Protein AF-0000000084943682 (afdb_homodimer)

Solvent-accessible surface area (backbone atoms only — not comparable to full-atom values): 12061 Å² total; per-residue (Å²): 129,84,49,77,66,52,50,50,30,34,49,52,25,51,52,51,42,54,39,48,72,62,66,28,38,54,30,37,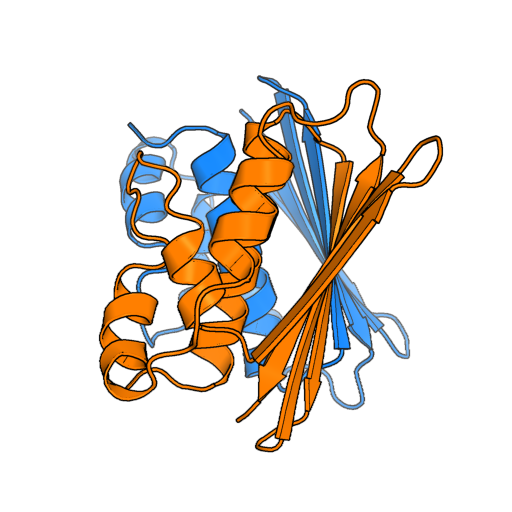39,36,38,42,51,42,90,83,45,34,36,39,41,38,38,36,26,57,48,94,64,79,62,87,53,50,65,58,44,51,56,17,47,64,42,73,56,46,73,90,44,37,66,61,39,51,66,48,45,78,47,82,58,80,65,83,56,43,43,51,57,8,30,64,31,74,47,72,49,79,46,75,59,96,47,35,44,36,41,35,40,28,28,72,94,129,84,49,76,66,52,50,49,29,36,50,51,24,50,51,49,43,53,38,49,73,61,67,27,37,55,30,37,40,35,38,42,52,43,89,83,45,35,35,39,41,37,39,35,27,56,49,95,63,78,63,87,54,52,67,57,45,50,56,18,46,64,42,74,57,45,72,89,44,37,66,59,39,51,66,48,47,77,47,83,57,81,66,84,55,42,45,50,57,8,31,64,32,76,46,71,48,79,48,76,58,96,47,35,44,35,42,35,40,29,29,74,91

Radius of gyration: 16.58 Å; Cα contacts (8 Å, |Δi|>4): 411; chains: 2; bounding box: 42×42×41 Å

Sequence (226 aa):
MATEKDFVKRIVKEMVDYFLYHELYDVTAHVSYVPHEKATITCTAPYTKLPKDLDLLEAGLSVEKHLELDSMYSSLMGTHNRDKNYCMLGQCIDDYDVEVSDTTLKIIVERLFMATEKDFVKRIVKEMVDYFLYHELYDVTAHVSYVPHEKATITCTAPYTKLPKDLDLLEAGLSVEKHLELDSMYSSLMGTHNRDKNYCMLGQCIDDYDVEVSDTTLKIIVERLF

Organism: NCBI:txid638301

Foldseek 3Di:
DQDPVLQVVLLVVLVVVVCVVQPQDAKDWDWDDDPQWKIKIKIKGWDPDDDPCVVVLVVLLQDEADPVCQVVLSVCRVPPPVPSRSVSVNNQFDDKDWDDDPTMTMIMTMHTD/DQDPVLQVVLLVVLVVVVCVVQPQDAKDWDWDDDPQFKIKIKMKGWDPDDDPCVVVLVVLLQDEADPVCQVVLSVCRPPPPVPSRSVSVNNQFDDKDWDDDPTMTMIMTMHTD

Structure (mmCIF, N/CA/C/O backbone):
data_AF-0000000084943682-model_v1
#
loop_
_entity.id
_entity.type
_entity.pdbx_description
1 polymer 'Phage protein'
#
loop_
_atom_site.group_PDB
_atom_site.id
_atom_site.type_symbol
_atom_site.label_atom_id
_atom_site.label_alt_id
_atom_site.label_comp_id
_atom_site.label_asym_id
_atom_site.label_entity_id
_atom_site.label_seq_id
_atom_site.pdbx_PDB_ins_code
_atom_site.Cartn_x
_atom_site.Cartn_y
_atom_site.Cartn_z
_atom_site.occupancy
_atom_site.B_iso_or_equiv
_atom_site.auth_seq_id
_atom_site.auth_comp_id
_atom_site.auth_asym_id
_atom_site.auth_atom_id
_atom_site.pdbx_PDB_model_num
ATOM 1 N N . MET A 1 1 ? 7.363 15.953 -11.953 1 53.78 1 MET A N 1
ATOM 2 C CA . MET A 1 1 ? 8.195 14.758 -11.82 1 53.78 1 MET A CA 1
ATOM 3 C C . MET A 1 1 ? 7.793 13.953 -10.586 1 53.78 1 MET A C 1
ATOM 5 O O . MET A 1 1 ? 7.332 14.523 -9.594 1 53.78 1 MET A O 1
ATOM 9 N N . ALA A 1 2 ? 7.754 12.594 -10.719 1 65.88 2 ALA A N 1
ATOM 10 C CA . ALA A 1 2 ? 7.359 11.781 -9.57 1 65.88 2 ALA A CA 1
ATOM 11 C C . ALA A 1 2 ? 8.352 11.938 -8.422 1 65.88 2 ALA A C 1
ATOM 13 O O . ALA A 1 2 ? 9.562 11.969 -8.641 1 65.88 2 ALA A O 1
ATOM 14 N N . THR A 1 3 ? 7.84 12.219 -7.262 1 83 3 THR A N 1
ATOM 15 C CA . THR A 1 3 ? 8.664 12.344 -6.07 1 83 3 THR A CA 1
ATOM 16 C C . THR A 1 3 ? 9.078 10.969 -5.543 1 83 3 THR A C 1
ATOM 18 O O . THR A 1 3 ? 8.57 9.945 -6.012 1 83 3 THR A O 1
ATOM 21 N N . GLU A 1 4 ? 10.125 10.93 -4.633 1 88.25 4 GLU A N 1
ATOM 22 C CA . GLU A 1 4 ? 10.555 9.703 -3.963 1 88.25 4 GLU A CA 1
ATOM 23 C C . GLU A 1 4 ? 9.375 9.008 -3.289 1 88.25 4 GLU A C 1
ATOM 25 O O . GLU A 1 4 ? 9.25 7.781 -3.365 1 88.25 4 GLU A O 1
ATOM 30 N N . LYS A 1 5 ? 8.484 9.773 -2.701 1 90.19 5 LYS A N 1
ATOM 31 C CA . LYS A 1 5 ? 7.32 9.219 -2.018 1 90.19 5 LYS A CA 1
ATOM 32 C C . LYS A 1 5 ? 6.352 8.578 -3.008 1 90.19 5 LYS A C 1
ATOM 34 O O . LYS A 1 5 ? 5.699 7.578 -2.693 1 90.19 5 LYS A O 1
ATOM 39 N N . ASP A 1 6 ? 6.293 9.117 -4.195 1 87.25 6 ASP A N 1
ATOM 40 C CA . ASP A 1 6 ? 5.438 8.555 -5.234 1 87.25 6 ASP A CA 1
ATOM 41 C C . ASP A 1 6 ? 5.891 7.152 -5.625 1 87.25 6 ASP A C 1
ATOM 43 O O . ASP A 1 6 ? 5.062 6.258 -5.805 1 87.25 6 ASP A O 1
ATOM 47 N N . PHE A 1 7 ? 7.152 7 -5.676 1 87.06 7 PHE A N 1
ATOM 48 C CA . PHE A 1 7 ? 7.676 5.676 -5.996 1 87.06 7 PHE A CA 1
ATOM 49 C C . PHE A 1 7 ? 7.34 4.68 -4.895 1 87.06 7 PHE A C 1
ATOM 51 O O . PHE A 1 7 ? 6.91 3.557 -5.176 1 87.06 7 PHE A O 1
ATOM 58 N N . VAL A 1 8 ? 7.516 5.121 -3.777 1 92.94 8 VAL A N 1
ATOM 59 C CA . VAL A 1 8 ? 7.328 4.246 -2.625 1 92.94 8 VAL A CA 1
ATOM 60 C C . VAL A 1 8 ? 5.879 3.756 -2.576 1 92.94 8 VAL A C 1
ATOM 62 O O . VAL A 1 8 ? 5.629 2.555 -2.455 1 92.94 8 VAL A O 1
ATOM 65 N N . LYS A 1 9 ? 4.93 4.641 -2.676 1 91.19 9 LYS A N 1
ATOM 66 C CA . LYS A 1 9 ? 3.529 4.234 -2.57 1 91.19 9 LYS A CA 1
ATOM 67 C C . LYS A 1 9 ? 3.133 3.324 -3.729 1 91.19 9 LYS A C 1
ATOM 69 O O . LYS A 1 9 ? 2.305 2.426 -3.562 1 91.19 9 LYS A O 1
ATOM 74 N N . ARG A 1 10 ? 3.691 3.523 -4.879 1 88.88 10 ARG A N 1
ATOM 75 C CA . ARG A 1 10 ? 3.414 2.658 -6.023 1 88.88 10 ARG A CA 1
ATOM 76 C C . ARG A 1 10 ? 4.012 1.27 -5.816 1 88.88 10 ARG A C 1
ATOM 78 O O . ARG A 1 10 ? 3.402 0.265 -6.191 1 88.88 10 ARG A O 1
ATOM 85 N N . ILE A 1 11 ? 5.207 1.236 -5.297 1 92.5 11 ILE A N 1
ATOM 86 C CA . ILE A 1 11 ? 5.848 -0.045 -5.016 1 92.5 11 ILE A CA 1
ATOM 87 C C . ILE A 1 11 ? 5.012 -0.83 -4.008 1 92.5 11 ILE A C 1
ATOM 89 O O . ILE A 1 11 ? 4.754 -2.021 -4.199 1 92.5 11 ILE A O 1
ATOM 93 N N . VAL A 1 12 ? 4.551 -0.158 -2.992 1 95.19 12 VAL A N 1
ATOM 94 C CA . VAL A 1 12 ? 3.713 -0.81 -1.99 1 95.19 12 VAL A CA 1
ATOM 95 C C . VAL A 1 12 ? 2.479 -1.41 -2.66 1 95.19 12 VAL A C 1
ATOM 97 O O . VAL A 1 12 ? 2.125 -2.564 -2.406 1 95.19 12 VAL A O 1
ATOM 100 N N . LYS A 1 13 ? 1.84 -0.584 -3.461 1 92.69 13 LYS A N 1
ATOM 101 C CA . LYS A 1 13 ? 0.646 -1.021 -4.18 1 92.69 13 LYS A CA 1
ATOM 102 C C . LYS A 1 13 ? 0.924 -2.281 -4.992 1 92.69 13 LYS A C 1
ATOM 104 O O . LYS A 1 13 ? 0.147 -3.238 -4.953 1 92.69 13 LYS A O 1
ATOM 109 N N . GLU A 1 14 ? 2.006 -2.336 -5.738 1 91.19 14 GLU A N 1
ATOM 110 C CA . GLU A 1 14 ? 2.363 -3.467 -6.59 1 91.19 14 GLU A CA 1
ATOM 111 C C . GLU A 1 14 ? 2.686 -4.703 -5.754 1 91.19 14 GLU A C 1
ATOM 113 O O . GLU A 1 14 ? 2.336 -5.824 -6.137 1 91.19 14 GLU A O 1
ATOM 118 N N . MET A 1 15 ? 3.352 -4.465 -4.676 1 94.88 15 MET A N 1
ATOM 119 C CA . MET A 1 15 ? 3.701 -5.586 -3.809 1 94.88 15 MET A CA 1
ATOM 120 C C . MET A 1 15 ? 2.451 -6.211 -3.199 1 94.88 15 MET A C 1
ATOM 122 O O . MET A 1 15 ? 2.268 -7.43 -3.262 1 94.88 15 MET A O 1
ATOM 126 N N . VAL A 1 16 ? 1.608 -5.391 -2.695 1 95.88 16 VAL A N 1
ATOM 127 C CA . VAL A 1 16 ? 0.359 -5.887 -2.127 1 95.88 16 VAL A CA 1
ATOM 128 C C . VAL A 1 16 ? -0.449 -6.605 -3.207 1 95.88 16 VAL A C 1
ATOM 130 O O . VAL A 1 16 ? -1.033 -7.66 -2.953 1 95.88 16 VAL A O 1
ATOM 133 N N . ASP A 1 17 ? -0.458 -6.051 -4.379 1 93.25 17 ASP A N 1
ATOM 134 C CA . ASP A 1 17 ? -1.138 -6.672 -5.512 1 93.25 17 ASP A CA 1
ATOM 135 C C . ASP A 1 17 ? -0.634 -8.094 -5.738 1 93.25 17 ASP A C 1
ATOM 137 O O . ASP A 1 17 ? -1.43 -9.016 -5.93 1 93.25 17 ASP A O 1
ATOM 141 N N . TYR A 1 18 ? 0.661 -8.273 -5.715 1 94.25 18 TYR A N 1
ATOM 142 C CA . TYR A 1 18 ? 1.246 -9.586 -5.938 1 94.25 18 TYR A CA 1
ATOM 143 C C . TYR A 1 18 ? 0.717 -10.594 -4.922 1 94.25 18 TYR A C 1
ATOM 145 O O . TYR A 1 18 ? 0.31 -11.703 -5.289 1 94.25 18 TYR A O 1
ATOM 153 N N . PHE A 1 19 ? 0.745 -10.242 -3.672 1 96.81 19 PHE A N 1
ATOM 154 C CA . PHE A 1 19 ? 0.328 -11.156 -2.613 1 96.81 19 PHE A CA 1
ATOM 155 C C . PHE A 1 19 ? -1.15 -11.5 -2.748 1 96.81 19 PHE A C 1
ATOM 157 O O . PHE A 1 19 ? -1.523 -12.672 -2.717 1 96.81 19 PHE A O 1
ATOM 164 N N . LEU A 1 20 ? -1.936 -10.5 -2.936 1 95.81 20 LEU A N 1
ATOM 165 C CA . LEU A 1 20 ? -3.369 -10.742 -3.047 1 95.81 20 LEU A CA 1
ATOM 166 C C . LEU A 1 20 ? -3.689 -11.562 -4.293 1 95.81 20 LEU A C 1
ATOM 168 O O . LEU A 1 20 ? -4.602 -12.391 -4.281 1 95.81 20 LEU A O 1
ATOM 172 N N . TYR A 1 21 ? -2.971 -11.266 -5.344 1 92.88 21 TYR A N 1
ATOM 173 C CA . TYR A 1 21 ? -3.143 -12.016 -6.582 1 92.88 21 TYR A CA 1
ATOM 174 C C . TYR A 1 21 ? -2.926 -13.508 -6.355 1 92.88 21 TYR A C 1
ATOM 176 O O . TYR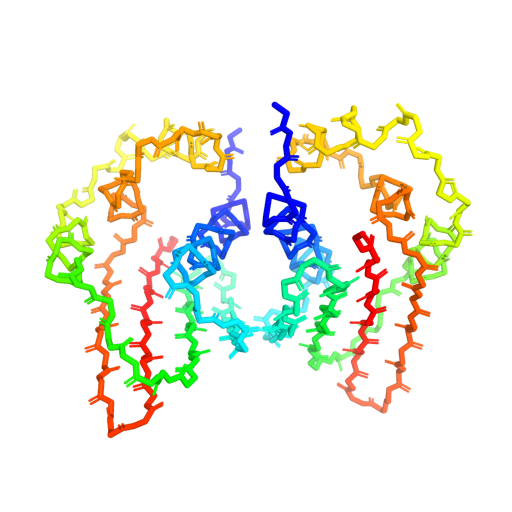 A 1 21 ? -3.617 -14.344 -6.945 1 92.88 21 TYR A O 1
ATOM 184 N N . HIS A 1 22 ? -2.047 -13.875 -5.531 1 95.56 22 HIS A N 1
ATOM 185 C CA . HIS A 1 22 ? -1.721 -15.273 -5.27 1 95.56 22 HIS A CA 1
ATOM 186 C C . HIS A 1 22 ? -2.473 -15.797 -4.051 1 95.56 22 HIS A C 1
ATOM 188 O O . HIS A 1 22 ? -2.068 -16.797 -3.447 1 95.56 22 HIS A O 1
ATOM 194 N N . GLU A 1 23 ? -3.412 -15.031 -3.615 1 96.62 23 GLU A N 1
ATOM 195 C CA . GLU A 1 23 ? -4.387 -15.43 -2.605 1 96.62 23 GLU A CA 1
ATOM 196 C C . GLU A 1 23 ? -3.75 -15.5 -1.221 1 96.62 23 GLU A C 1
ATOM 198 O O . GLU A 1 23 ? -4.102 -16.359 -0.409 1 96.62 23 GLU A O 1
ATOM 203 N N . LEU A 1 24 ? -2.752 -14.766 -1.024 1 97.88 24 LEU A N 1
ATOM 204 C CA . LEU A 1 24 ? -2.205 -14.508 0.303 1 97.88 24 LEU A CA 1
ATOM 205 C C . LEU A 1 24 ? -2.893 -13.312 0.954 1 97.88 24 LEU A C 1
ATOM 207 O O . LEU A 1 24 ? -2.43 -12.18 0.825 1 97.88 24 LEU A O 1
ATOM 211 N N . TYR A 1 25 ? -3.854 -13.57 1.754 1 98.12 25 TYR A N 1
ATOM 212 C CA . TYR A 1 25 ? -4.895 -12.586 2.037 1 98.12 25 TYR A CA 1
ATOM 213 C C . TYR A 1 25 ? -4.648 -11.898 3.373 1 98.12 25 TYR A C 1
ATOM 215 O O . TYR A 1 25 ? -5.43 -11.039 3.789 1 98.12 25 TYR A O 1
ATOM 223 N N . ASP A 1 26 ? -3.682 -12.312 4.098 1 98.75 26 ASP A N 1
ATOM 224 C CA . ASP A 1 26 ? -3.252 -11.664 5.336 1 98.75 26 ASP A CA 1
ATOM 225 C C . ASP A 1 26 ? -1.854 -11.07 5.191 1 98.75 26 ASP A C 1
ATOM 227 O O . ASP A 1 26 ? -0.875 -11.648 5.672 1 98.75 26 ASP A O 1
ATOM 231 N N . VAL A 1 27 ? -1.753 -9.906 4.566 1 98.56 27 VAL A N 1
ATOM 232 C CA . VAL A 1 27 ? -0.483 -9.344 4.117 1 98.56 27 VAL A CA 1
ATOM 233 C C . VAL A 1 27 ? -0.111 -8.148 4.984 1 98.56 27 VAL A C 1
ATOM 235 O O . VAL A 1 27 ? -0.97 -7.332 5.332 1 98.56 27 VAL A O 1
ATOM 238 N N . THR A 1 28 ? 1.103 -8.055 5.398 1 98.88 28 THR A N 1
ATOM 239 C CA . THR A 1 28 ? 1.641 -6.895 6.098 1 98.88 28 THR A CA 1
ATOM 240 C C . THR A 1 28 ? 2.764 -6.25 5.289 1 98.88 28 THR A C 1
ATOM 242 O O . THR A 1 28 ? 3.734 -6.918 4.922 1 98.88 28 THR A O 1
ATOM 245 N N . ALA A 1 29 ? 2.631 -4.988 4.934 1 98.81 29 ALA A N 1
ATOM 246 C CA . ALA A 1 29 ? 3.66 -4.191 4.27 1 98.81 29 ALA A CA 1
ATOM 247 C C . ALA A 1 29 ? 4.27 -3.174 5.23 1 98.81 29 ALA A C 1
ATOM 249 O O . ALA A 1 29 ? 3.553 -2.393 5.855 1 98.81 29 ALA A O 1
ATOM 250 N N . HIS A 1 30 ? 5.504 -3.221 5.402 1 98.88 30 HIS A N 1
ATOM 251 C CA . HIS A 1 30 ? 6.234 -2.25 6.211 1 98.88 30 HIS A CA 1
ATOM 252 C C . HIS A 1 30 ? 7.109 -1.355 5.34 1 98.88 30 HIS A C 1
ATOM 254 O O . HIS A 1 30 ? 7.867 -1.849 4.5 1 98.88 30 HIS A O 1
ATOM 260 N N . VAL A 1 31 ? 6.984 -0.083 5.5 1 98.75 31 VAL A N 1
ATOM 261 C CA . VAL A 1 31 ? 7.77 0.904 4.766 1 98.75 31 VAL A CA 1
ATOM 262 C C . VAL A 1 31 ? 8.68 1.657 5.73 1 98.75 31 VAL A C 1
ATOM 264 O O . VAL A 1 31 ? 8.211 2.279 6.688 1 98.75 31 VAL A O 1
ATOM 267 N N . SER A 1 32 ? 9.914 1.536 5.531 1 98.81 32 SER A N 1
ATOM 268 C CA . SER A 1 32 ? 10.922 2.395 6.156 1 98.81 32 SER A CA 1
ATOM 269 C C . SER A 1 32 ? 11.461 3.422 5.168 1 98.81 32 SER A C 1
ATOM 271 O O . SER A 1 32 ? 12.141 3.064 4.203 1 98.81 32 SER A O 1
ATOM 273 N N . TYR A 1 33 ? 11.141 4.648 5.379 1 98.44 33 TYR A N 1
ATOM 274 C CA . TYR A 1 33 ? 11.5 5.734 4.477 1 98.44 33 TYR A CA 1
ATOM 275 C C . TYR A 1 33 ? 12.5 6.68 5.125 1 98.44 33 TYR A C 1
ATOM 277 O O . TYR A 1 33 ? 12.234 7.242 6.188 1 98.44 33 TYR A O 1
ATOM 285 N N . VAL A 1 34 ? 13.625 6.773 4.57 1 97.81 34 VAL A N 1
ATOM 286 C CA . VAL A 1 34 ? 14.633 7.73 5.004 1 97.81 34 VAL A CA 1
ATOM 287 C C . VAL A 1 34 ? 14.789 8.828 3.951 1 97.81 34 VAL A C 1
ATOM 289 O O . VAL A 1 34 ? 15.328 8.586 2.871 1 97.81 34 VAL A O 1
ATOM 292 N N . PRO A 1 35 ? 14.344 10.062 4.242 1 96.06 35 PRO A N 1
ATOM 293 C CA . PRO A 1 35 ? 14.367 11.148 3.26 1 96.06 35 PRO A CA 1
ATOM 294 C C . PRO A 1 35 ? 15.734 11.328 2.609 1 96.06 35 PRO A C 1
ATOM 296 O O . PRO A 1 35 ? 16.75 11.344 3.303 1 96.06 35 PRO A O 1
ATOM 299 N N . HIS A 1 36 ? 15.703 11.383 1.26 1 94.94 36 HIS A N 1
ATOM 300 C CA . HIS A 1 36 ? 16.859 11.672 0.413 1 94.94 36 HIS A CA 1
ATOM 301 C C . HIS A 1 36 ? 17.891 10.555 0.489 1 94.94 36 HIS A C 1
ATOM 303 O O . HIS A 1 36 ? 19.031 10.734 0.062 1 94.94 36 HIS A O 1
ATOM 309 N N . GLU A 1 37 ? 17.625 9.461 1.062 1 97.19 37 GLU A N 1
ATOM 310 C CA . GLU A 1 37 ? 18.594 8.375 1.169 1 97.19 37 GLU A CA 1
ATOM 311 C C . GLU A 1 37 ? 18.047 7.086 0.565 1 97.19 37 GLU A C 1
ATOM 313 O O . GLU A 1 37 ? 18.531 6.625 -0.467 1 97.19 37 GLU A O 1
ATOM 318 N N . LYS A 1 38 ? 17.016 6.52 1.158 1 97.94 38 LYS A N 1
ATOM 319 C CA . LYS A 1 38 ? 16.516 5.25 0.656 1 97.94 38 LYS A CA 1
ATOM 320 C C . LYS A 1 38 ? 15.125 4.949 1.226 1 97.94 38 LYS A C 1
ATOM 322 O O . LYS A 1 38 ? 14.695 5.594 2.182 1 97.94 38 LYS A O 1
ATOM 327 N N . ALA A 1 39 ? 14.492 4.023 0.658 1 98.06 39 ALA A N 1
ATOM 328 C CA . ALA A 1 39 ? 13.312 3.357 1.21 1 98.06 39 ALA A CA 1
ATOM 329 C C . ALA A 1 39 ? 13.477 1.841 1.184 1 98.06 39 ALA A C 1
ATOM 331 O O . ALA A 1 39 ? 14.047 1.289 0.239 1 98.06 39 ALA A O 1
ATOM 332 N N . THR A 1 40 ? 13.07 1.232 2.242 1 98.75 40 THR A N 1
ATOM 333 C CA . THR A 1 40 ? 12.953 -0.219 2.307 1 98.75 40 THR A CA 1
ATOM 334 C C . THR A 1 40 ? 11.5 -0.634 2.516 1 98.75 40 THR A C 1
ATOM 336 O O . THR A 1 40 ? 10.844 -0.16 3.443 1 98.75 40 THR A O 1
ATOM 339 N N . ILE A 1 41 ? 10.953 -1.457 1.664 1 98.56 41 ILE A N 1
ATOM 340 C CA . ILE A 1 41 ? 9.594 -1.962 1.752 1 98.56 41 ILE A CA 1
ATOM 341 C C . ILE A 1 41 ? 9.609 -3.477 1.945 1 98.56 41 ILE A C 1
ATOM 343 O O . ILE A 1 41 ? 10.234 -4.199 1.166 1 98.56 41 ILE A O 1
ATOM 347 N N . THR A 1 42 ? 9.031 -3.955 2.992 1 98.88 42 THR A N 1
ATOM 348 C CA . THR A 1 42 ? 8.938 -5.375 3.309 1 98.88 42 THR A CA 1
ATOM 349 C C . THR A 1 42 ? 7.477 -5.832 3.324 1 98.88 42 THR A C 1
ATOM 351 O O . THR A 1 42 ? 6.656 -5.27 4.047 1 98.88 42 THR A O 1
ATOM 354 N N . CYS A 1 43 ? 7.141 -6.773 2.539 1 98.75 43 CYS A N 1
ATOM 355 C CA . CYS A 1 43 ? 5.816 -7.379 2.561 1 98.75 43 CYS A CA 1
ATOM 356 C C . CYS A 1 43 ? 5.887 -8.836 3.016 1 98.75 43 CYS A C 1
ATOM 358 O O . CYS A 1 43 ? 6.727 -9.594 2.537 1 98.75 43 CYS A O 1
ATOM 360 N N . THR A 1 44 ? 5.031 -9.172 3.93 1 98.81 44 THR A N 1
ATOM 361 C CA . THR A 1 44 ? 5.02 -10.516 4.496 1 98.81 44 THR A CA 1
ATOM 362 C C . THR A 1 44 ? 3.596 -11.062 4.566 1 98.81 44 THR A C 1
ATOM 364 O O . THR A 1 44 ? 2.65 -10.32 4.824 1 98.81 44 THR A O 1
ATOM 367 N N . ALA A 1 45 ? 3.438 -12.336 4.398 1 98.69 45 ALA A N 1
ATOM 368 C CA . ALA A 1 45 ? 2.156 -13.023 4.566 1 98.69 45 ALA A CA 1
ATOM 369 C C . ALA A 1 45 ? 2.359 -14.508 4.859 1 98.69 45 ALA A C 1
ATOM 371 O O . ALA A 1 45 ? 3.301 -15.117 4.352 1 98.69 45 ALA A O 1
ATOM 372 N N . PRO A 1 46 ? 1.528 -15.023 5.691 1 98.56 46 PRO A N 1
ATOM 373 C CA . PRO A 1 46 ? 1.501 -16.484 5.77 1 98.56 46 PRO A CA 1
ATOM 374 C C . PRO A 1 46 ? 1.036 -17.141 4.465 1 98.56 46 PRO A C 1
ATOM 376 O O . PRO A 1 46 ? 0.271 -16.531 3.709 1 98.56 46 PRO A O 1
ATOM 379 N N . TYR A 1 47 ? 1.53 -18.328 4.223 1 97.56 47 TYR A N 1
ATOM 380 C CA . TYR A 1 47 ? 1.087 -19.047 3.033 1 97.56 47 TYR A CA 1
ATOM 381 C C . TYR A 1 47 ? 0.82 -20.516 3.352 1 97.56 47 TYR A C 1
ATOM 383 O O . TYR A 1 47 ? 1.443 -21.078 4.25 1 97.56 47 TYR A O 1
ATOM 391 N N . THR A 1 48 ? -0.169 -21.062 2.705 1 96.25 48 THR A N 1
ATOM 392 C CA . THR A 1 48 ? -0.388 -22.5 2.703 1 96.25 48 THR A CA 1
ATOM 393 C C . THR A 1 48 ? 0.242 -23.141 1.47 1 96.25 48 THR A C 1
ATOM 395 O O . THR A 1 48 ? 0.779 -24.25 1.545 1 96.25 48 THR A O 1
ATOM 398 N N . LYS A 1 49 ? 0.231 -22.438 0.395 1 95.5 49 LYS A N 1
ATOM 399 C CA . LYS A 1 49 ? 0.875 -22.812 -0.858 1 95.5 49 LYS A CA 1
ATOM 400 C C . LYS A 1 49 ? 1.69 -21.656 -1.432 1 95.5 49 LYS A C 1
ATOM 402 O O . LYS A 1 49 ? 1.178 -20.547 -1.587 1 95.5 49 LYS A O 1
ATOM 407 N N . LEU A 1 50 ? 2.842 -21.938 -1.724 1 95.88 50 LEU A N 1
ATOM 408 C CA . LEU A 1 50 ? 3.705 -20.891 -2.277 1 95.88 50 LEU A CA 1
ATOM 409 C C . LEU A 1 50 ? 3.273 -20.531 -3.691 1 95.88 50 LEU A C 1
ATOM 411 O O . LEU A 1 50 ? 2.893 -21.391 -4.477 1 95.88 50 LEU A O 1
ATOM 415 N N . PRO A 1 51 ? 3.385 -19.266 -4.039 1 95.19 51 PRO A N 1
ATOM 416 C CA . PRO A 1 51 ? 3.092 -18.891 -5.422 1 95.19 51 PRO A CA 1
ATOM 417 C C . PRO A 1 51 ? 3.936 -19.656 -6.438 1 95.19 51 PRO A C 1
ATOM 419 O O . PRO A 1 51 ? 5.145 -19.812 -6.25 1 95.19 51 PRO A O 1
ATOM 422 N N . LYS A 1 52 ? 3.359 -20.031 -7.484 1 93.75 52 LYS A N 1
ATOM 423 C CA . LYS A 1 52 ? 4.035 -20.859 -8.477 1 93.75 52 LYS A CA 1
ATOM 424 C C . LYS A 1 52 ? 5.012 -20.031 -9.305 1 93.75 52 LYS A C 1
ATOM 426 O O . LYS A 1 52 ? 5.93 -20.578 -9.93 1 93.75 52 LYS A O 1
ATOM 431 N N . ASP A 1 53 ? 4.754 -18.766 -9.32 1 93.31 53 ASP A N 1
ATOM 432 C CA . ASP A 1 53 ? 5.555 -17.938 -10.203 1 93.31 53 ASP A CA 1
ATOM 433 C C . ASP A 1 53 ? 6.586 -17.125 -9.414 1 93.31 53 ASP A C 1
ATOM 435 O O . ASP A 1 53 ? 6.984 -16.031 -9.836 1 93.31 53 ASP A O 1
ATOM 439 N N . LEU A 1 54 ? 6.984 -17.594 -8.227 1 94.5 54 LEU A N 1
ATOM 440 C CA . LEU A 1 54 ? 7.969 -16.891 -7.41 1 94.5 54 LEU A CA 1
ATOM 441 C C . LEU A 1 54 ? 9.266 -16.672 -8.18 1 94.5 54 LEU A C 1
ATOM 443 O O . LEU A 1 54 ? 9.922 -15.641 -8.031 1 94.5 54 LEU A O 1
ATOM 447 N N . ASP A 1 55 ? 9.625 -17.703 -8.922 1 93.62 55 ASP A N 1
ATOM 448 C CA . ASP A 1 55 ? 10.836 -17.609 -9.742 1 93.62 55 ASP A CA 1
ATOM 449 C C . ASP A 1 55 ? 10.711 -16.469 -10.766 1 93.62 55 ASP A C 1
ATOM 451 O O . ASP A 1 55 ? 11.672 -15.758 -11.031 1 93.62 55 ASP A O 1
ATOM 455 N N . LEU A 1 56 ? 9.586 -16.344 -11.359 1 93.12 56 LEU A N 1
ATOM 456 C CA . LEU A 1 56 ? 9.336 -15.266 -12.312 1 93.12 56 LEU A CA 1
ATOM 457 C C . LEU A 1 56 ? 9.398 -13.906 -11.625 1 93.12 56 LEU A C 1
ATOM 459 O O . LEU A 1 56 ? 9.898 -12.938 -12.195 1 93.12 56 LEU A O 1
ATOM 463 N N . LEU A 1 57 ? 8.812 -13.805 -10.422 1 94.31 57 LEU A N 1
ATOM 464 C CA . LEU A 1 57 ? 8.914 -12.57 -9.648 1 94.31 57 LEU A CA 1
ATOM 465 C C . LEU A 1 57 ? 10.375 -12.195 -9.43 1 94.31 57 LEU A C 1
ATOM 467 O O . LEU A 1 57 ? 10.773 -11.055 -9.68 1 94.31 57 LEU A O 1
ATOM 471 N N . GLU A 1 58 ? 11.148 -13.156 -8.984 1 94.88 58 GLU A N 1
ATOM 472 C CA . GLU A 1 58 ? 12.555 -12.898 -8.695 1 94.88 58 GLU A CA 1
ATOM 473 C C . GLU A 1 58 ? 13.305 -12.461 -9.953 1 94.88 58 GLU A C 1
ATOM 475 O O . GLU A 1 58 ? 14.141 -11.555 -9.898 1 94.88 58 GLU A O 1
ATOM 480 N N . ALA A 1 59 ? 13.016 -13.141 -11.016 1 93.88 59 ALA A N 1
ATOM 481 C CA . ALA A 1 59 ? 13.625 -12.758 -12.289 1 93.88 59 ALA A CA 1
ATOM 482 C C . ALA A 1 59 ? 13.266 -11.328 -12.656 1 93.88 59 ALA A C 1
ATOM 484 O O . ALA A 1 59 ? 14.117 -10.57 -13.141 1 93.88 59 ALA A O 1
ATOM 485 N N . GLY A 1 60 ? 12.062 -10.953 -12.438 1 91.44 60 GLY A N 1
ATOM 486 C CA . GLY A 1 60 ? 11.625 -9.594 -12.711 1 91.44 60 GLY A CA 1
ATOM 487 C C . GLY A 1 60 ? 12.273 -8.562 -11.812 1 91.44 60 GLY A C 1
ATOM 488 O O . GLY A 1 60 ? 12.562 -7.441 -12.242 1 91.44 60 GLY A O 1
ATOM 489 N N . LEU A 1 61 ? 12.453 -8.922 -10.586 1 93.56 61 LEU A N 1
ATOM 490 C CA . LEU A 1 61 ? 13.047 -8.008 -9.617 1 93.56 61 LEU A CA 1
ATOM 491 C C . LEU A 1 61 ? 14.547 -7.867 -9.859 1 93.56 61 LEU A C 1
ATOM 493 O O . LEU A 1 61 ? 15.172 -6.898 -9.414 1 93.56 61 LEU A O 1
ATOM 497 N N . SER A 1 62 ? 15.117 -8.773 -10.57 1 92.81 62 SER A N 1
ATOM 498 C CA . SER A 1 62 ? 16.562 -8.852 -10.711 1 92.81 62 SER A CA 1
ATOM 499 C C . SER A 1 62 ? 17.047 -8.023 -11.898 1 92.81 62 SER A C 1
ATOM 501 O O . SER A 1 62 ? 18.25 -7.887 -12.125 1 92.81 62 SER A O 1
ATOM 503 N N . VAL A 1 63 ? 16.156 -7.5 -12.594 1 86.75 63 VAL A N 1
ATOM 504 C CA . VAL A 1 63 ? 16.547 -6.727 -13.766 1 86.75 63 VAL A CA 1
ATOM 505 C C . VAL A 1 63 ? 17.312 -5.48 -13.328 1 86.75 63 VAL A C 1
ATOM 507 O O . VAL A 1 63 ? 17.125 -4.992 -12.211 1 86.75 63 VAL A O 1
ATOM 510 N N . GLU A 1 64 ? 18.156 -5.055 -14.227 1 80.44 64 GLU A N 1
ATOM 511 C CA . GLU A 1 64 ? 18.938 -3.859 -13.922 1 80.44 64 GLU A CA 1
ATOM 512 C C . GLU A 1 64 ? 18.078 -2.604 -14.008 1 80.44 64 GLU A C 1
ATOM 514 O O . GLU A 1 64 ? 17.25 -2.469 -14.914 1 80.44 64 GLU A O 1
ATOM 519 N N . LYS A 1 65 ? 18.297 -1.787 -13.016 1 76.81 65 LYS A N 1
ATOM 520 C CA . LYS A 1 65 ? 17.609 -0.502 -12.977 1 76.81 65 LYS A CA 1
ATOM 521 C C . LYS A 1 65 ? 18.109 0.436 -14.062 1 76.81 65 LYS A C 1
ATOM 523 O O . LYS A 1 65 ? 19.328 0.575 -14.258 1 76.81 65 LYS A O 1
ATOM 528 N N . HIS A 1 66 ? 17.031 0.809 -14.898 1 73.38 66 HIS A N 1
ATOM 529 C CA . HIS A 1 66 ? 17.375 1.85 -15.859 1 73.38 66 HIS A CA 1
ATOM 530 C C . HIS A 1 66 ? 16.828 3.205 -15.422 1 73.38 66 HIS A C 1
ATOM 532 O O . HIS A 1 66 ? 15.672 3.523 -15.68 1 73.38 66 HIS A O 1
ATOM 538 N N . LEU A 1 67 ? 17.625 3.996 -14.852 1 66.38 67 LEU A N 1
ATOM 539 C CA . LEU A 1 67 ? 17.281 5.266 -14.219 1 66.38 67 LEU A CA 1
ATOM 540 C C . LEU A 1 67 ? 16.547 6.176 -15.203 1 66.38 67 LEU A C 1
ATOM 542 O O . LEU A 1 67 ? 15.633 6.902 -14.812 1 66.38 67 LEU A O 1
ATOM 546 N N . GLU A 1 68 ? 16.984 6.027 -16.438 1 65.12 68 GLU A N 1
ATOM 547 C CA . GLU A 1 68 ? 16.406 6.926 -17.438 1 65.12 68 GLU A CA 1
ATOM 548 C C . GLU A 1 68 ? 14.93 6.629 -17.656 1 65.12 68 GLU A C 1
ATOM 550 O O . GLU A 1 68 ? 14.18 7.492 -18.109 1 65.12 68 GLU A O 1
ATOM 555 N N . LEU A 1 69 ? 14.508 5.461 -17.25 1 62.41 69 LEU A N 1
ATOM 556 C CA . LEU A 1 69 ? 13.133 5.043 -17.516 1 62.41 69 LEU A CA 1
ATOM 557 C C . LEU A 1 69 ? 12.297 5.082 -16.25 1 62.41 69 LEU A C 1
ATOM 559 O O . LEU A 1 69 ? 11.109 4.73 -16.266 1 62.41 69 LEU A O 1
ATOM 563 N N . ASP A 1 70 ? 12.922 5.578 -15.234 1 65.56 70 ASP A N 1
ATOM 564 C CA . ASP A 1 70 ? 12.312 5.566 -13.906 1 65.56 70 ASP A CA 1
ATOM 565 C C . ASP A 1 70 ? 10.945 6.238 -13.922 1 65.56 70 ASP A C 1
ATOM 567 O O . ASP A 1 70 ? 9.977 5.691 -13.383 1 65.56 70 ASP A O 1
ATOM 571 N N . SER A 1 71 ? 10.961 7.355 -14.602 1 64 71 SER A N 1
ATOM 572 C CA . SER A 1 71 ? 9.727 8.133 -14.625 1 64 71 SER A CA 1
ATOM 573 C C . SER A 1 71 ? 8.625 7.402 -15.383 1 64 71 SER A C 1
ATOM 575 O O . SER A 1 71 ? 7.461 7.441 -14.984 1 64 71 SER A O 1
ATOM 577 N N . MET A 1 72 ? 9.117 6.812 -16.422 1 63.53 72 MET A N 1
ATOM 578 C CA . MET A 1 72 ? 8.156 6.082 -17.25 1 63.53 72 MET A CA 1
ATOM 579 C C . MET A 1 72 ? 7.59 4.883 -16.484 1 63.53 72 MET A C 1
ATOM 581 O O . MET A 1 72 ? 6.371 4.691 -16.438 1 63.53 72 MET A O 1
ATOM 585 N N . TYR A 1 73 ? 8.406 4.258 -15.859 1 63.62 73 TYR A N 1
ATOM 586 C CA . TYR A 1 73 ? 7.98 3.057 -15.156 1 63.62 73 TYR A CA 1
ATOM 587 C C . TYR A 1 73 ? 7.129 3.41 -13.938 1 63.62 73 TYR A C 1
ATOM 589 O O . TYR A 1 73 ? 6.133 2.74 -13.656 1 63.62 73 TYR A O 1
ATOM 597 N N . SER A 1 74 ? 7.449 4.445 -13.383 1 62.91 74 SER A N 1
ATOM 598 C CA . SER A 1 74 ? 6.68 4.926 -12.242 1 62.91 74 SER A CA 1
ATOM 599 C C . SER A 1 74 ? 5.234 5.219 -12.625 1 62.91 74 SER A C 1
ATOM 601 O O . SER A 1 74 ? 4.305 4.879 -11.891 1 62.91 74 SER A O 1
ATOM 603 N N . SER A 1 75 ? 5.152 5.801 -13.773 1 64.12 75 SER A N 1
ATOM 604 C CA . SER A 1 75 ? 3.814 6.172 -14.227 1 64.12 75 SER A CA 1
ATOM 605 C C . SER A 1 75 ? 2.99 4.938 -14.578 1 64.12 75 SER A C 1
ATOM 607 O O . SER A 1 75 ? 1.765 4.945 -14.453 1 64.12 75 SER A O 1
ATOM 609 N N . LEU A 1 76 ? 3.723 3.947 -14.891 1 61.62 76 LEU A N 1
ATOM 610 C CA . LEU A 1 76 ? 3.051 2.729 -15.328 1 61.62 76 LEU A CA 1
ATOM 611 C C . LEU A 1 76 ? 2.703 1.844 -14.133 1 61.62 76 LEU A C 1
ATOM 613 O O . LEU A 1 76 ? 1.799 1.01 -14.219 1 61.62 76 LEU A O 1
ATOM 617 N N . MET A 1 77 ? 3.596 2.047 -13.148 1 62 77 MET A N 1
ATOM 618 C CA . MET A 1 77 ? 3.299 1.293 -11.938 1 62 77 MET A CA 1
ATOM 619 C C . MET A 1 77 ? 1.931 1.673 -11.383 1 62 77 MET A C 1
ATOM 621 O O . MET A 1 77 ? 1.612 2.857 -11.258 1 62 77 MET A O 1
ATOM 625 N N . GLY A 1 78 ? 1.17 0.696 -11.18 1 59.53 78 GLY A N 1
ATOM 626 C CA . GLY A 1 78 ? -0.149 0.979 -10.633 1 59.53 78 GLY A CA 1
ATOM 627 C C . GLY A 1 78 ? -1.229 1.053 -11.695 1 59.53 78 GLY A C 1
ATOM 628 O O . GLY A 1 78 ? -2.416 1.154 -11.375 1 59.53 78 GLY A O 1
ATOM 629 N N . THR A 1 79 ? -0.67 1.334 -12.828 1 55.84 79 THR A N 1
ATOM 630 C CA . THR A 1 79 ? -1.666 1.332 -13.898 1 55.84 79 THR A CA 1
ATOM 631 C C . THR A 1 79 ? -2.061 -0.095 -14.266 1 55.84 79 THR A C 1
ATOM 633 O O . THR A 1 79 ? -1.275 -1.028 -14.086 1 55.84 79 THR A O 1
ATOM 636 N N . HIS A 1 80 ? -3.316 -0.403 -14.18 1 51.69 80 HIS A N 1
ATOM 637 C CA . HIS A 1 80 ? -4.035 -1.655 -14.383 1 51.69 80 HIS A CA 1
ATOM 638 C C . HIS A 1 80 ? -3.34 -2.521 -15.43 1 51.69 80 HIS A C 1
ATOM 640 O O . HIS A 1 80 ? -3.986 -3.027 -16.359 1 51.69 80 HIS A O 1
ATOM 646 N N . ASN A 1 81 ? -2.152 -2.42 -15.508 1 47.78 81 ASN A N 1
ATOM 647 C CA . ASN A 1 81 ? -1.813 -3.385 -16.547 1 47.78 81 ASN A CA 1
ATOM 648 C C . ASN A 1 81 ? -1.886 -4.816 -16.031 1 47.78 81 ASN A C 1
ATOM 650 O O . ASN A 1 81 ? -1.393 -5.113 -14.93 1 47.78 81 ASN A O 1
ATOM 654 N N . ARG A 1 82 ? -2.938 -5.488 -16.516 1 50 82 ARG A N 1
ATOM 655 C CA . ARG A 1 82 ? -3.223 -6.902 -16.297 1 50 82 ARG A CA 1
ATOM 656 C C . ARG A 1 82 ? -1.939 -7.727 -16.297 1 50 82 ARG A C 1
ATOM 658 O O . ARG A 1 82 ? -1.841 -8.734 -15.594 1 50 82 ARG A O 1
ATOM 665 N N . ASP A 1 83 ? -1.082 -7.309 -17.156 1 52.09 83 ASP A N 1
ATOM 666 C CA . ASP A 1 83 ? 0.057 -8.211 -17.281 1 52.09 83 ASP A CA 1
ATOM 667 C C . ASP A 1 83 ? 1.08 -7.977 -16.172 1 52.09 83 ASP A C 1
ATOM 669 O O . ASP A 1 83 ? 1.532 -6.848 -15.977 1 52.09 83 ASP A O 1
ATOM 673 N N . LYS A 1 84 ? 0.99 -8.812 -15.211 1 58.59 84 LYS A N 1
ATOM 674 C CA . LYS A 1 84 ? 1.915 -8.82 -14.086 1 58.59 84 LYS A CA 1
ATOM 675 C C . LYS A 1 84 ? 3.346 -8.555 -14.547 1 58.59 84 LYS A C 1
ATOM 677 O O . LYS A 1 84 ? 3.971 -9.414 -15.172 1 58.59 84 LYS A O 1
ATOM 682 N N . ASN A 1 85 ? 3.674 -7.352 -14.844 1 68 85 ASN A N 1
ATOM 683 C CA . ASN A 1 85 ? 5.047 -7.055 -15.234 1 68 85 ASN A CA 1
ATOM 684 C C . ASN A 1 85 ? 5.895 -6.66 -14.023 1 68 85 ASN A C 1
ATOM 686 O O . ASN A 1 85 ? 5.984 -5.48 -13.688 1 68 85 ASN A O 1
ATOM 690 N N . TYR A 1 86 ? 6.438 -7.711 -13.375 1 81.88 86 TYR A N 1
ATOM 691 C CA . TYR A 1 86 ? 7.305 -7.555 -12.219 1 81.88 86 TYR A CA 1
ATOM 692 C C . TYR A 1 86 ? 8.594 -6.832 -12.586 1 81.88 86 TYR A C 1
ATOM 694 O O . TYR A 1 86 ? 9.266 -6.266 -11.727 1 81.88 86 TYR A O 1
ATOM 702 N N . CYS A 1 87 ? 8.789 -6.785 -13.93 1 80.31 87 CYS A N 1
ATOM 703 C CA . CYS A 1 87 ? 9.992 -6.102 -14.398 1 80.31 87 CYS A CA 1
ATOM 704 C C . CYS A 1 87 ? 9.906 -4.605 -14.125 1 80.31 87 CYS A C 1
ATOM 706 O O . CYS A 1 87 ? 10.93 -3.957 -13.883 1 80.31 87 CYS A O 1
ATOM 708 N N . MET A 1 88 ? 8.75 -4.141 -14.117 1 81.62 88 MET A N 1
ATOM 709 C CA . MET A 1 88 ? 8.594 -2.717 -13.82 1 81.62 88 MET A CA 1
ATOM 710 C C . MET A 1 88 ? 9 -2.41 -12.383 1 81.62 88 MET A C 1
ATOM 712 O O . MET A 1 88 ? 9.688 -1.419 -12.125 1 81.62 88 MET A O 1
ATOM 716 N N . LEU A 1 89 ? 8.555 -3.277 -11.531 1 86.75 89 LEU A N 1
ATOM 717 C CA . LEU A 1 89 ? 8.992 -3.146 -10.148 1 86.75 89 LEU A CA 1
ATOM 718 C C . LEU A 1 89 ? 10.508 -3.264 -10.039 1 86.75 89 LEU A C 1
ATOM 720 O O . LEU A 1 89 ? 11.156 -2.453 -9.367 1 86.75 89 LEU A O 1
ATOM 724 N N . GLY A 1 90 ? 11.023 -4.234 -10.68 1 90.12 90 GLY A N 1
ATOM 725 C CA . GLY A 1 90 ? 12.461 -4.449 -10.695 1 90.12 90 GLY A CA 1
ATOM 726 C C . GLY A 1 90 ? 13.242 -3.238 -11.18 1 90.12 90 GLY A C 1
ATOM 727 O O . GLY A 1 90 ? 14.312 -2.936 -10.656 1 90.12 90 GLY A O 1
ATOM 728 N N . GLN A 1 91 ? 12.711 -2.564 -12.102 1 86.19 91 GLN A N 1
ATOM 729 C CA . GLN A 1 91 ? 13.367 -1.404 -12.703 1 86.19 91 GLN A CA 1
ATOM 730 C C . GLN A 1 91 ? 13.336 -0.208 -11.758 1 86.19 91 GLN A C 1
ATOM 732 O O . GLN A 1 91 ? 14.047 0.774 -11.961 1 86.19 91 GLN A O 1
ATOM 737 N N . CYS A 1 92 ? 12.57 -0.292 -10.703 1 86.56 92 CYS A N 1
ATOM 738 C CA . CYS A 1 92 ? 12.383 0.847 -9.812 1 86.56 92 CYS A CA 1
ATOM 739 C C . CYS A 1 92 ? 13.133 0.639 -8.5 1 86.56 92 CYS A C 1
ATOM 741 O O . CYS A 1 92 ? 13.102 1.501 -7.621 1 86.56 92 CYS A O 1
ATOM 743 N N . ILE A 1 93 ? 13.75 -0.482 -8.359 1 92.94 93 ILE A N 1
ATOM 744 C CA . ILE A 1 93 ? 14.398 -0.772 -7.082 1 92.94 93 ILE A CA 1
ATOM 745 C C . ILE A 1 93 ? 15.891 -1.018 -7.305 1 92.94 93 ILE A C 1
ATOM 747 O O . ILE A 1 93 ? 16.328 -1.201 -8.438 1 92.94 93 ILE A O 1
ATOM 751 N N . ASP A 1 94 ? 16.688 -0.976 -6.289 1 94.62 94 ASP A N 1
ATOM 752 C CA . ASP A 1 94 ? 18.141 -1.155 -6.359 1 94.62 94 ASP A CA 1
ATOM 753 C C . ASP A 1 94 ? 18.547 -2.529 -5.832 1 94.62 94 ASP A C 1
ATOM 755 O O . ASP A 1 94 ? 19.609 -3.041 -6.18 1 94.62 94 ASP A O 1
ATOM 759 N N . ASP A 1 95 ? 17.797 -3.029 -4.996 1 95.94 95 ASP A N 1
ATOM 760 C CA . ASP A 1 95 ? 18.062 -4.336 -4.402 1 95.94 95 ASP A CA 1
ATOM 761 C C . ASP A 1 95 ? 16.766 -5.02 -3.963 1 95.94 95 ASP A C 1
ATOM 763 O O . ASP A 1 95 ? 15.727 -4.371 -3.852 1 95.94 95 ASP A O 1
ATOM 767 N N . TYR A 1 96 ? 16.844 -6.355 -3.771 1 97.06 96 TYR A N 1
ATOM 768 C CA . TYR A 1 96 ? 15.688 -7.109 -3.301 1 97.06 96 TYR A CA 1
ATOM 769 C C . TYR A 1 96 ? 16.125 -8.383 -2.59 1 97.06 96 TYR A C 1
ATOM 771 O O . TYR A 1 96 ? 17.281 -8.805 -2.701 1 97.06 96 TYR A O 1
ATOM 779 N N . ASP A 1 97 ? 15.25 -8.891 -1.8 1 98.06 97 ASP A N 1
ATOM 780 C CA . ASP A 1 97 ? 15.406 -10.203 -1.184 1 98.06 97 ASP A CA 1
ATOM 781 C C . ASP A 1 97 ? 14.062 -10.922 -1.062 1 98.06 97 ASP A C 1
ATOM 783 O O . ASP A 1 97 ? 13.031 -10.289 -0.819 1 98.06 97 ASP A O 1
ATOM 787 N N . VAL A 1 98 ? 14.055 -12.18 -1.388 1 98.06 98 VAL A N 1
ATOM 788 C CA . VAL A 1 98 ? 12.891 -13.039 -1.195 1 98.06 98 VAL A CA 1
ATOM 789 C C . VAL A 1 98 ? 13.211 -14.125 -0.164 1 98.06 98 VAL A C 1
ATOM 791 O O . VAL A 1 98 ? 14.125 -14.922 -0.362 1 98.06 98 VAL A O 1
ATOM 794 N N . GLU A 1 99 ? 12.508 -14.117 0.922 1 98.31 99 GLU A N 1
ATOM 795 C CA . GLU A 1 99 ? 12.719 -15.078 2 1 98.31 99 GLU A CA 1
ATOM 796 C C . GLU A 1 99 ? 11.492 -15.961 2.195 1 98.31 99 GLU A C 1
ATOM 798 O O . GLU A 1 99 ? 10.375 -15.461 2.367 1 98.31 99 GLU A O 1
ATOM 803 N N . VAL A 1 100 ? 11.695 -17.25 2.227 1 97.69 100 VAL A N 1
ATOM 804 C CA . VAL A 1 100 ? 10.617 -18.203 2.461 1 97.69 100 VAL A CA 1
ATOM 805 C C . VAL A 1 100 ? 10.914 -19.031 3.715 1 97.69 100 VAL A C 1
ATOM 807 O O . VAL A 1 100 ? 11.953 -19.672 3.805 1 97.69 100 VAL A O 1
ATOM 810 N N . SER A 1 101 ? 10.023 -18.891 4.648 1 96.88 101 SER A N 1
ATOM 811 C CA . SER A 1 101 ? 10.055 -19.797 5.793 1 96.88 101 SER A CA 1
ATOM 812 C C . SER A 1 101 ? 9.031 -20.922 5.641 1 96.88 101 SER A C 1
ATOM 814 O O . SER A 1 101 ? 8.469 -21.109 4.559 1 96.88 101 SER A O 1
ATOM 816 N N . ASP A 1 102 ? 8.82 -21.734 6.668 1 95 102 ASP A N 1
ATOM 817 C CA . ASP A 1 102 ? 7.867 -22.844 6.594 1 95 102 ASP A CA 1
ATOM 818 C C . ASP A 1 102 ? 6.441 -22.328 6.402 1 95 102 ASP A C 1
ATOM 820 O O . ASP A 1 102 ? 5.613 -23 5.777 1 95 102 ASP A O 1
ATOM 824 N N . THR A 1 103 ? 6.219 -21.094 6.93 1 96.5 103 THR A N 1
ATOM 825 C CA . THR A 1 103 ? 4.816 -20.703 6.887 1 96.5 103 THR A CA 1
ATOM 826 C C . THR A 1 103 ? 4.672 -19.281 6.355 1 96.5 103 THR A C 1
ATOM 828 O O . THR A 1 103 ? 3.557 -18.766 6.238 1 96.5 103 THR A O 1
ATOM 831 N N . THR A 1 104 ? 5.797 -18.641 6.055 1 98.38 104 THR A N 1
ATOM 832 C CA . THR A 1 104 ? 5.68 -17.234 5.715 1 98.38 104 THR A CA 1
ATOM 833 C C . THR A 1 104 ? 6.52 -16.906 4.48 1 98.38 104 THR A C 1
ATOM 835 O O . THR A 1 104 ? 7.645 -17.391 4.34 1 98.38 104 THR A O 1
ATOM 838 N N . LEU A 1 105 ? 5.957 -16.219 3.566 1 98.69 105 LEU A N 1
ATOM 839 C CA . LEU A 1 105 ? 6.664 -15.594 2.453 1 98.69 105 LEU A CA 1
ATOM 840 C C . LEU A 1 105 ? 6.965 -14.133 2.754 1 98.69 105 LEU A C 1
ATOM 842 O O . LEU A 1 105 ? 6.074 -13.375 3.158 1 98.69 105 LEU A O 1
ATOM 846 N N . LYS A 1 106 ? 8.148 -13.789 2.646 1 98.75 106 LYS A N 1
ATOM 847 C CA . LYS A 1 106 ? 8.617 -12.422 2.875 1 98.75 106 LYS A CA 1
ATOM 848 C C . LYS A 1 106 ? 9.383 -11.891 1.668 1 98.75 106 LYS A C 1
ATOM 850 O O . LYS A 1 106 ? 10.305 -12.555 1.174 1 98.75 106 LYS A O 1
ATOM 855 N N . ILE A 1 107 ? 9.016 -10.75 1.153 1 98.56 107 ILE A N 1
ATOM 856 C CA . ILE A 1 107 ? 9.711 -10.078 0.06 1 98.56 107 ILE A CA 1
ATOM 857 C C . ILE A 1 107 ? 10.172 -8.695 0.515 1 98.56 107 ILE A C 1
ATOM 859 O O . ILE A 1 107 ? 9.391 -7.922 1.064 1 98.56 107 ILE A O 1
ATOM 863 N N . ILE A 1 108 ? 11.414 -8.367 0.312 1 98.69 108 ILE A N 1
ATOM 864 C CA . ILE A 1 108 ? 12.016 -7.098 0.691 1 98.69 108 ILE A CA 1
ATOM 865 C C . ILE A 1 108 ? 12.562 -6.391 -0.551 1 98.69 108 ILE A C 1
ATOM 867 O O . ILE A 1 108 ? 13.25 -7.004 -1.368 1 98.69 108 ILE A O 1
ATOM 871 N N . VAL A 1 109 ? 12.227 -5.148 -0.737 1 97.62 109 VAL A N 1
ATOM 872 C CA . VAL A 1 109 ? 12.812 -4.363 -1.816 1 97.62 109 VAL A CA 1
ATOM 873 C C . VAL A 1 109 ? 13.406 -3.072 -1.256 1 97.62 109 VAL A C 1
ATOM 875 O O . VAL A 1 109 ? 12.906 -2.535 -0.261 1 97.62 109 VAL A O 1
ATOM 878 N N . GLU A 1 110 ? 14.438 -2.625 -1.886 1 97.44 110 GLU A N 1
ATOM 879 C CA . GLU A 1 110 ? 15.117 -1.397 -1.484 1 97.44 110 GLU A CA 1
ATOM 880 C C . GLU A 1 110 ? 15.297 -0.452 -2.668 1 97.44 110 GLU A C 1
ATOM 882 O O . GLU A 1 110 ? 15.656 -0.883 -3.766 1 97.44 110 GLU A O 1
ATOM 887 N N . ARG A 1 111 ? 15.023 0.763 -2.422 1 94.25 111 ARG A N 1
ATOM 888 C CA . ARG A 1 111 ? 15.242 1.812 -3.412 1 94.25 111 ARG A CA 1
ATOM 889 C C . ARG A 1 111 ? 16.078 2.945 -2.838 1 94.25 111 ARG A C 1
ATOM 891 O O . ARG A 1 111 ? 15.75 3.504 -1.791 1 94.25 111 ARG A O 1
ATOM 898 N N . LEU A 1 112 ? 17.062 3.219 -3.59 1 94.38 112 LEU A N 1
ATOM 899 C CA . LEU A 1 112 ? 17.922 4.336 -3.209 1 94.38 112 LEU A CA 1
ATOM 900 C C . LEU A 1 112 ? 17.5 5.617 -3.922 1 94.38 112 LEU A C 1
ATOM 902 O O . LEU A 1 112 ? 17.062 5.57 -5.074 1 94.38 112 LEU A O 1
ATOM 906 N N . PHE A 1 113 ? 17.578 6.703 -3.174 1 89.25 113 PHE A N 1
ATOM 907 C CA . PHE A 1 113 ? 17.172 7.984 -3.744 1 89.25 113 PHE A CA 1
ATOM 908 C C . PHE A 1 113 ? 18.391 8.82 -4.113 1 89.25 113 PHE A C 1
ATOM 910 O O . PHE A 1 113 ? 19.453 8.664 -3.529 1 89.25 113 PHE A O 1
ATOM 917 N N . MET B 1 1 ? -14.195 -3.801 -15.164 1 53.84 1 MET B N 1
ATOM 918 C CA . MET B 1 1 ? -14.633 -3.299 -13.867 1 53.84 1 MET B CA 1
ATOM 919 C C . MET B 1 1 ? -13.594 -3.584 -12.789 1 53.84 1 MET B C 1
ATOM 921 O O . MET B 1 1 ? -12.867 -4.574 -12.875 1 53.84 1 MET B O 1
ATOM 925 N N . ALA B 1 2 ? -13.328 -2.586 -11.906 1 65.5 2 ALA B N 1
ATOM 926 C CA . ALA B 1 2 ? -12.32 -2.805 -10.883 1 65.5 2 ALA B CA 1
ATOM 927 C C . ALA B 1 2 ? -12.719 -3.945 -9.945 1 65.5 2 ALA B C 1
ATOM 929 O O . ALA B 1 2 ? -13.883 -4.059 -9.562 1 65.5 2 ALA B O 1
ATOM 930 N N . THR B 1 3 ? -11.836 -4.844 -9.773 1 83.31 3 THR B N 1
ATOM 931 C CA . THR B 1 3 ? -12.062 -5.965 -8.867 1 83.31 3 THR B CA 1
ATOM 932 C C . THR B 1 3 ? -11.93 -5.523 -7.414 1 83.31 3 THR B C 1
ATOM 934 O O . THR B 1 3 ? -11.5 -4.402 -7.137 1 83.31 3 THR B O 1
ATOM 937 N N . GLU B 1 4 ? -12.469 -6.379 -6.438 1 88.62 4 GLU B N 1
ATOM 938 C CA . GLU B 1 4 ? -12.32 -6.141 -5.004 1 88.62 4 GLU B CA 1
ATOM 939 C C . GLU B 1 4 ? -10.859 -5.91 -4.629 1 88.62 4 GLU B C 1
ATOM 941 O O . GLU B 1 4 ? -10.555 -5.008 -3.848 1 88.62 4 GLU B O 1
ATOM 946 N N . LYS B 1 5 ? -9.969 -6.656 -5.242 1 90.5 5 LYS B N 1
ATOM 947 C CA . LYS B 1 5 ? -8.539 -6.539 -4.957 1 90.5 5 LYS B CA 1
ATOM 948 C C . LYS B 1 5 ? -7.984 -5.211 -5.453 1 90.5 5 LYS B C 1
ATOM 950 O O . LYS B 1 5 ? -7.078 -4.641 -4.844 1 90.5 5 LYS B O 1
ATOM 955 N N . ASP B 1 6 ? -8.555 -4.703 -6.523 1 87.38 6 ASP B N 1
ATOM 956 C CA . ASP B 1 6 ? -8.148 -3.408 -7.055 1 87.38 6 ASP B CA 1
ATOM 957 C C . ASP B 1 6 ? -8.43 -2.289 -6.055 1 87.38 6 ASP B C 1
ATOM 959 O O . ASP B 1 6 ? -7.605 -1.393 -5.867 1 87.38 6 ASP B O 1
ATOM 963 N N . PHE B 1 7 ? -9.523 -2.396 -5.43 1 87.06 7 PHE B N 1
ATOM 964 C CA . PHE B 1 7 ? -9.867 -1.396 -4.426 1 87.06 7 PHE B CA 1
ATOM 965 C C . PHE B 1 7 ? -8.898 -1.458 -3.248 1 87.06 7 PHE B C 1
ATOM 967 O O . PHE B 1 7 ? -8.422 -0.426 -2.775 1 87.06 7 PHE B O 1
ATOM 974 N N . VAL B 1 8 ? -8.656 -2.59 -2.887 1 93 8 VAL B N 1
ATOM 975 C CA . VAL B 1 8 ? -7.82 -2.799 -1.71 1 93 8 VAL B CA 1
ATOM 976 C C . VAL B 1 8 ? -6.434 -2.211 -1.951 1 93 8 VAL B C 1
ATOM 978 O O . VAL B 1 8 ? -5.926 -1.445 -1.129 1 93 8 VAL B O 1
ATOM 981 N N . LYS B 1 9 ? -5.805 -2.543 -3.047 1 91.25 9 LYS B N 1
ATOM 982 C CA . LYS B 1 9 ? -4.449 -2.064 -3.293 1 91.25 9 LYS B CA 1
ATOM 983 C C . LYS B 1 9 ? -4.418 -0.547 -3.443 1 91.25 9 LYS B C 1
ATOM 985 O O . LYS B 1 9 ? -3.443 0.102 -3.059 1 91.25 9 LYS B O 1
ATOM 990 N N . ARG B 1 10 ? -5.449 0.045 -3.975 1 88.81 10 ARG B N 1
ATOM 991 C CA . ARG B 1 10 ? -5.527 1.497 -4.098 1 88.81 10 ARG B CA 1
ATOM 992 C C . ARG B 1 10 ? -5.691 2.154 -2.729 1 88.81 10 ARG B C 1
ATOM 994 O O . ARG B 1 10 ? -5.121 3.215 -2.473 1 88.81 10 ARG B O 1
ATOM 1001 N N . ILE B 1 11 ? -6.512 1.562 -1.909 1 92.44 11 ILE B N 1
ATOM 1002 C CA . ILE B 1 11 ? -6.699 2.088 -0.562 1 92.44 11 ILE B CA 1
ATOM 1003 C C . ILE B 1 11 ? -5.375 2.055 0.197 1 92.44 11 ILE B C 1
ATOM 1005 O O . ILE B 1 11 ? -4.996 3.035 0.841 1 92.44 11 ILE B O 1
ATOM 1009 N N . VAL B 1 12 ? -4.668 0.974 0.071 1 95.12 12 VAL B N 1
ATOM 1010 C CA . VAL B 1 12 ? -3.371 0.853 0.73 1 95.12 12 VAL B CA 1
ATOM 1011 C C . VAL B 1 12 ? -2.449 1.979 0.267 1 95.12 12 VAL B C 1
ATOM 1013 O O . VAL B 1 12 ? -1.796 2.631 1.085 1 95.12 12 VAL B O 1
ATOM 1016 N N . LYS B 1 13 ? -2.395 2.125 -1.042 1 92.62 13 LYS B N 1
ATOM 1017 C CA . LYS B 1 13 ? -1.562 3.17 -1.631 1 92.62 13 LYS B CA 1
ATOM 1018 C C . LYS B 1 13 ? -1.906 4.539 -1.051 1 92.62 13 LYS B C 1
ATOM 1020 O O . LYS B 1 13 ? -1.014 5.301 -0.672 1 92.62 13 LYS B O 1
ATOM 1025 N N . GLU B 1 14 ? -3.166 4.902 -0.952 1 91.12 14 GLU B N 1
ATOM 1026 C CA . GLU B 1 14 ? -3.623 6.195 -0.451 1 91.12 14 GLU B CA 1
ATOM 1027 C C . GLU B 1 14 ? -3.301 6.355 1.032 1 91.12 14 GLU B C 1
ATOM 1029 O O . GLU B 1 14 ? -2.938 7.445 1.479 1 91.12 14 GLU B O 1
ATOM 1034 N N . MET B 1 15 ? -3.479 5.285 1.734 1 94.75 15 MET B N 1
ATOM 1035 C CA . MET B 1 15 ? -3.195 5.34 3.166 1 94.75 15 MET B CA 1
ATOM 1036 C C . MET B 1 15 ? -1.708 5.566 3.416 1 94.75 15 MET B C 1
ATOM 1038 O O . MET B 1 15 ? -1.331 6.457 4.18 1 94.75 15 MET B O 1
ATOM 1042 N N . VAL B 1 16 ? -0.92 4.828 2.734 1 95.75 16 VAL B N 1
ATOM 1043 C CA . VAL B 1 16 ? 0.523 4.996 2.867 1 95.75 16 VAL B CA 1
ATOM 1044 C C . VAL B 1 16 ? 0.92 6.406 2.443 1 95.75 16 VAL B C 1
ATOM 1046 O O . VAL B 1 16 ? 1.757 7.043 3.09 1 95.75 16 VAL B O 1
ATOM 1049 N N . ASP B 1 17 ? 0.323 6.887 1.401 1 93.06 17 ASP B N 1
ATOM 1050 C CA . ASP B 1 17 ? 0.56 8.25 0.936 1 93.06 17 ASP B CA 1
ATOM 1051 C C . ASP B 1 17 ? 0.304 9.266 2.049 1 93.06 17 ASP B C 1
ATOM 1053 O O . ASP B 1 17 ? 1.109 10.172 2.268 1 93.06 17 ASP B O 1
ATOM 1057 N N . TYR B 1 18 ? -0.788 9.102 2.75 1 94.12 18 TYR B N 1
ATOM 1058 C CA . TYR B 1 18 ? -1.134 10.016 3.828 1 94.12 18 TYR B CA 1
ATOM 1059 C C . TYR B 1 18 ? -0.034 10.062 4.883 1 94.12 18 TYR B C 1
ATOM 1061 O O . TYR B 1 18 ? 0.387 11.141 5.305 1 94.12 18 TYR B O 1
ATOM 1069 N N . PHE B 1 19 ? 0.4 8.922 5.32 1 96.69 19 PHE B N 1
ATOM 1070 C CA . PHE B 1 19 ? 1.401 8.852 6.375 1 96.69 19 PHE B CA 1
ATOM 1071 C C . PHE B 1 19 ? 2.717 9.469 5.918 1 96.69 19 PHE B C 1
ATOM 1073 O O . PHE B 1 19 ? 3.293 10.305 6.621 1 96.69 19 PHE B O 1
ATOM 1080 N N . LEU B 1 20 ? 3.125 9.102 4.762 1 95.69 20 LEU B N 1
ATOM 1081 C CA . LEU B 1 20 ? 4.391 9.633 4.262 1 95.69 20 LEU B CA 1
ATOM 1082 C C . LEU B 1 20 ? 4.301 11.133 4.031 1 95.69 20 LEU B C 1
ATOM 1084 O O . LEU B 1 20 ? 5.277 11.859 4.246 1 95.69 20 LEU B O 1
ATOM 1088 N N . TYR B 1 21 ? 3.168 11.539 3.561 1 92.69 21 TYR B N 1
ATOM 1089 C CA . TYR B 1 21 ? 2.938 12.969 3.348 1 92.69 21 TYR B CA 1
ATOM 1090 C C . TYR B 1 21 ? 3.141 13.75 4.637 1 92.69 21 TYR B C 1
ATOM 1092 O O . TYR B 1 21 ? 3.662 14.867 4.617 1 92.69 21 TYR B O 1
ATOM 1100 N N . HIS B 1 22 ? 2.789 13.234 5.723 1 95.44 22 HIS B N 1
ATOM 1101 C CA . HIS B 1 22 ? 2.891 13.906 7.012 1 95.44 22 HIS B CA 1
ATOM 1102 C C . HIS B 1 22 ? 4.176 13.531 7.734 1 95.44 22 HIS B C 1
ATOM 1104 O O . HIS B 1 22 ? 4.273 13.672 8.953 1 95.44 22 HIS B O 1
ATOM 1110 N N . GLU B 1 23 ? 5.031 12.891 7.035 1 96.56 23 GLU B N 1
ATOM 1111 C CA . GLU B 1 23 ? 6.406 12.625 7.457 1 96.56 23 GLU B CA 1
ATOM 1112 C C . GLU B 1 23 ? 6.449 11.547 8.539 1 96.56 23 GLU B C 1
ATOM 1114 O O . GLU B 1 23 ? 7.281 11.609 9.445 1 96.56 23 GLU B O 1
ATOM 1119 N N . LEU B 1 24 ? 5.504 10.711 8.531 1 97.88 24 LEU B N 1
ATOM 1120 C CA . LEU B 1 24 ? 5.539 9.477 9.312 1 97.88 24 LEU B CA 1
ATOM 1121 C C . LEU B 1 24 ? 6.191 8.352 8.508 1 97.88 24 LEU B C 1
ATOM 1123 O O . LEU B 1 24 ? 5.504 7.602 7.812 1 97.88 24 LEU B O 1
ATOM 1127 N N . TYR B 1 25 ? 7.434 8.141 8.727 1 98.12 25 TYR B N 1
ATOM 1128 C CA . TYR B 1 25 ? 8.281 7.492 7.73 1 98.12 25 TYR B CA 1
ATOM 1129 C C . TYR B 1 25 ? 8.5 6.023 8.078 1 98.12 25 TYR B C 1
ATOM 1131 O O . TYR B 1 25 ? 9.211 5.312 7.359 1 98.12 25 TYR B O 1
ATOM 1139 N N . ASP B 1 26 ? 8.031 5.594 9.18 1 98.75 26 ASP B N 1
ATOM 1140 C CA . ASP B 1 26 ? 8.062 4.191 9.586 1 98.75 26 ASP B CA 1
ATOM 1141 C C . ASP B 1 26 ? 6.648 3.621 9.68 1 98.75 26 ASP B C 1
ATOM 1143 O O . ASP B 1 26 ? 6.109 3.457 10.773 1 98.75 26 ASP B O 1
ATOM 1147 N N . VAL B 1 27 ? 6.066 3.279 8.531 1 98.56 27 VAL B N 1
ATOM 1148 C CA . VAL B 1 27 ? 4.641 2.977 8.43 1 98.56 27 VAL B CA 1
ATOM 1149 C C . VAL B 1 27 ? 4.449 1.479 8.195 1 98.56 27 VAL B C 1
ATOM 1151 O O . VAL B 1 27 ? 5.191 0.863 7.426 1 98.56 27 VAL B O 1
ATOM 1154 N N . THR B 1 28 ? 3.535 0.875 8.875 1 98.88 28 THR B N 1
ATOM 1155 C CA . THR B 1 28 ? 3.129 -0.508 8.656 1 98.88 28 THR B CA 1
ATOM 1156 C C . THR B 1 28 ? 1.664 -0.581 8.234 1 98.88 28 THR B C 1
ATOM 1158 O O . THR B 1 28 ? 0.786 -0.073 8.938 1 98.88 28 THR B O 1
ATOM 1161 N N . ALA B 1 29 ? 1.385 -1.141 7.066 1 98.81 29 ALA B N 1
ATOM 1162 C CA . ALA B 1 29 ? 0.034 -1.397 6.574 1 98.81 29 ALA B CA 1
ATOM 1163 C C . ALA B 1 29 ? -0.297 -2.887 6.633 1 98.81 29 ALA B C 1
ATOM 1165 O O . ALA B 1 29 ? 0.448 -3.715 6.105 1 98.81 29 ALA B O 1
ATOM 1166 N N . HIS B 1 30 ? -1.3 -3.219 7.305 1 98.88 30 HIS B N 1
ATOM 1167 C CA . HIS B 1 30 ? -1.792 -4.59 7.359 1 98.88 30 HIS B CA 1
ATOM 1168 C C . HIS B 1 30 ? -3.113 -4.734 6.613 1 98.88 30 HIS B C 1
ATOM 1170 O O . HIS B 1 30 ? -4.043 -3.955 6.836 1 98.88 30 HIS B O 1
ATOM 1176 N N . VAL B 1 31 ? -3.182 -5.676 5.715 1 98.75 31 VAL B N 1
ATOM 1177 C CA . VAL B 1 31 ? -4.383 -5.957 4.941 1 98.75 31 VAL B CA 1
ATOM 1178 C C . VAL B 1 31 ? -4.93 -7.336 5.316 1 98.75 31 VAL B C 1
ATOM 1180 O O . VAL B 1 31 ? -4.23 -8.344 5.188 1 98.75 3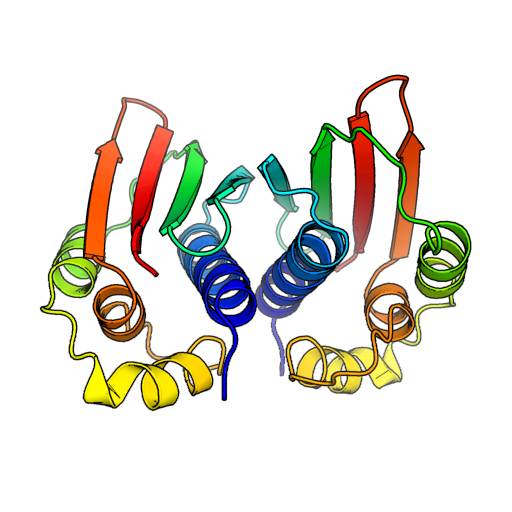1 VAL B O 1
ATOM 1183 N N . SER B 1 32 ? -6.086 -7.344 5.828 1 98.81 32 SER B N 1
ATOM 1184 C CA . SER B 1 32 ? -6.875 -8.562 5.98 1 98.81 32 SER B CA 1
ATOM 1185 C C . SER B 1 32 ? -7.984 -8.633 4.938 1 98.81 32 SER B C 1
ATOM 1187 O O . SER B 1 32 ? -8.922 -7.836 4.957 1 98.81 32 SER B O 1
ATOM 1189 N N . TYR B 1 33 ? -7.859 -9.562 4.031 1 98.5 33 TYR B N 1
ATOM 1190 C CA . TYR B 1 33 ? -8.773 -9.695 2.906 1 98.5 33 TYR B CA 1
ATOM 1191 C C . TYR B 1 33 ? -9.57 -10.992 3 1 98.5 33 TYR B C 1
ATOM 1193 O O . TYR B 1 33 ? -8.984 -12.078 3.082 1 98.5 33 TYR B O 1
ATOM 1201 N N . VAL B 1 34 ? -10.82 -10.891 3.088 1 97.81 34 VAL B N 1
ATOM 1202 C CA . VAL B 1 34 ? -11.711 -12.047 3.047 1 97.81 34 VAL B CA 1
ATOM 1203 C C . VAL B 1 34 ? -12.516 -12.031 1.746 1 97.81 34 VAL B C 1
ATOM 1205 O O . VAL B 1 34 ? -13.406 -11.203 1.567 1 97.81 34 VAL B O 1
ATOM 1208 N N . PRO B 1 35 ? -12.242 -12.969 0.82 1 96.12 35 PRO B N 1
ATOM 1209 C CA . PRO B 1 35 ? -12.891 -12.977 -0.495 1 96.12 35 PRO B CA 1
ATOM 1210 C C . PRO B 1 35 ? -14.414 -12.906 -0.407 1 96.12 35 PRO B C 1
ATOM 1212 O O . PRO B 1 35 ? -15.023 -13.625 0.384 1 96.12 35 PRO B O 1
ATOM 1215 N N . HIS B 1 36 ? -14.961 -11.938 -1.191 1 95.19 36 HIS B N 1
ATOM 1216 C CA . HIS B 1 36 ? -16.391 -11.75 -1.377 1 95.19 36 HIS B CA 1
ATOM 1217 C C . HIS B 1 36 ? -17.062 -11.273 -0.089 1 95.19 36 HIS B C 1
ATOM 1219 O O . HIS B 1 36 ? -18.297 -11.305 0.028 1 95.19 36 HIS B O 1
ATOM 1225 N N . GLU B 1 37 ? -16.375 -10.93 0.916 1 97.25 37 GLU B N 1
ATOM 1226 C CA . GLU B 1 37 ? -16.969 -10.484 2.172 1 97.25 37 GLU B CA 1
ATOM 1227 C C . GLU B 1 37 ? -16.484 -9.094 2.551 1 97.25 37 GLU B C 1
ATOM 1229 O O . GLU B 1 37 ? -17.266 -8.133 2.539 1 97.25 37 GLU B O 1
ATOM 1234 N N . LYS B 1 38 ? -15.211 -8.93 2.846 1 97.94 38 LYS B N 1
ATOM 1235 C CA . LYS B 1 38 ? -14.719 -7.621 3.273 1 97.94 38 LYS B CA 1
ATOM 1236 C C . LYS B 1 38 ? -13.195 -7.559 3.215 1 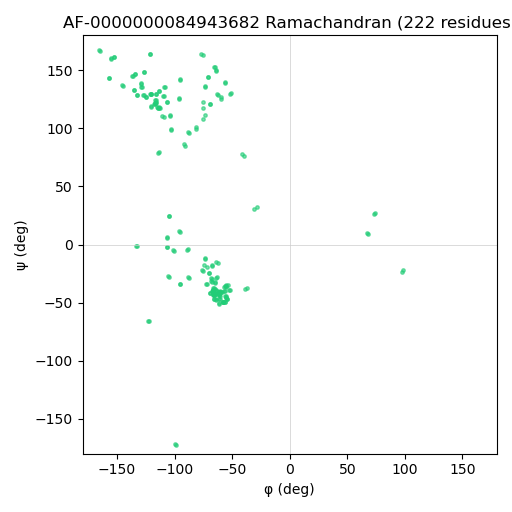97.94 38 LYS B C 1
ATOM 1238 O O . LYS B 1 38 ? -12.531 -8.586 3.086 1 97.94 38 LYS B O 1
ATOM 1243 N N . ALA B 1 39 ? -12.688 -6.418 3.316 1 98.06 39 ALA B N 1
ATOM 1244 C CA . ALA B 1 39 ? -11.281 -6.141 3.598 1 98.06 39 ALA B CA 1
ATOM 1245 C C . ALA B 1 39 ? -11.141 -5.148 4.746 1 98.06 39 ALA B C 1
ATOM 1247 O O . ALA B 1 39 ? -11.93 -4.211 4.867 1 98.06 39 ALA B O 1
ATOM 1248 N N . THR B 1 40 ? -10.219 -5.406 5.582 1 98.75 40 THR B N 1
ATOM 1249 C CA . THR B 1 40 ? -9.797 -4.465 6.617 1 98.75 40 THR B CA 1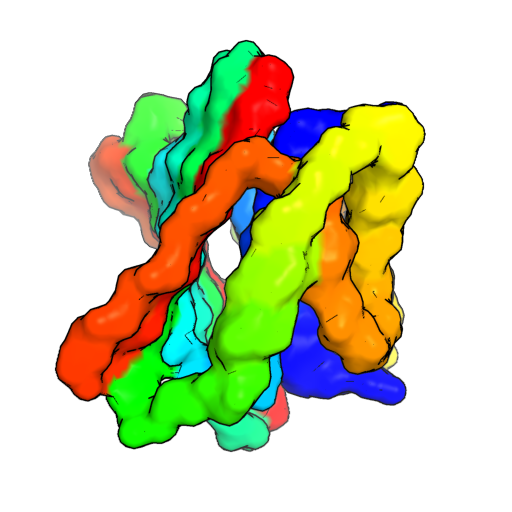
ATOM 1250 C C . THR B 1 40 ? -8.344 -4.051 6.414 1 98.75 40 THR B C 1
ATOM 1252 O O . THR B 1 40 ? -7.461 -4.906 6.305 1 98.75 40 THR B O 1
ATOM 1255 N N . ILE B 1 41 ? -8.062 -2.791 6.309 1 98.56 41 ILE B N 1
ATOM 1256 C CA . ILE B 1 41 ? -6.723 -2.25 6.137 1 98.56 41 ILE B CA 1
ATOM 1257 C C . ILE B 1 41 ? -6.355 -1.385 7.34 1 98.56 41 ILE B C 1
ATOM 1259 O O . ILE B 1 41 ? -7.094 -0.464 7.699 1 98.56 41 ILE B O 1
ATOM 1263 N N . THR B 1 42 ? -5.301 -1.693 8.008 1 98.88 42 THR B N 1
ATOM 1264 C CA . THR B 1 42 ? -4.797 -0.959 9.164 1 98.88 42 THR B CA 1
ATOM 1265 C C . THR B 1 42 ? -3.414 -0.378 8.875 1 98.88 42 THR B C 1
ATOM 1267 O O . THR B 1 42 ? -2.49 -1.11 8.516 1 98.88 42 THR B O 1
ATOM 1270 N N . CYS B 1 43 ? -3.27 0.87 8.977 1 98.75 43 CYS B N 1
ATOM 1271 C CA . CYS B 1 43 ? -1.972 1.524 8.859 1 98.75 43 CYS B CA 1
ATOM 1272 C C . CYS B 1 43 ? -1.548 2.148 10.18 1 98.75 43 CYS B C 1
ATOM 1274 O O . CYS B 1 43 ? -2.34 2.834 10.828 1 98.75 43 CYS B O 1
ATOM 1276 N N . THR B 1 44 ? -0.338 1.894 10.562 1 98.75 44 THR B N 1
ATOM 1277 C CA . THR B 1 44 ? 0.182 2.385 11.828 1 98.75 44 THR B CA 1
ATOM 1278 C C . THR B 1 44 ? 1.575 2.982 11.648 1 98.75 44 THR B C 1
ATOM 1280 O O . THR B 1 44 ? 2.371 2.486 10.852 1 98.75 44 THR B O 1
ATOM 1283 N N . ALA B 1 45 ? 1.899 3.977 12.398 1 98.69 45 ALA B N 1
ATOM 1284 C CA . ALA B 1 45 ? 3.236 4.566 12.43 1 98.69 45 ALA B CA 1
ATOM 1285 C C . ALA B 1 45 ? 3.479 5.305 13.742 1 98.69 45 ALA B C 1
ATOM 1287 O O . ALA B 1 45 ? 2.555 5.895 14.312 1 98.69 45 ALA B O 1
ATOM 1288 N N . PRO B 1 46 ? 4.668 5.223 14.227 1 98.56 46 PRO B N 1
ATOM 1289 C CA . PRO B 1 46 ? 5.016 6.148 15.312 1 98.56 46 PRO B CA 1
ATOM 1290 C C . PRO B 1 46 ? 5.004 7.609 14.867 1 98.56 46 PRO B C 1
ATOM 1292 O O . PRO B 1 46 ? 5.242 7.902 13.688 1 98.56 46 PRO B O 1
ATOM 1295 N N . TYR B 1 47 ? 4.688 8.461 15.789 1 97.5 47 TYR B N 1
ATOM 1296 C CA . TYR B 1 47 ? 4.715 9.883 15.461 1 97.5 47 TYR B CA 1
ATOM 1297 C C . TYR B 1 47 ? 5.383 10.688 16.578 1 97.5 47 TYR B C 1
ATOM 1299 O O . TYR B 1 47 ? 5.34 10.297 17.75 1 97.5 47 TYR B O 1
ATOM 1307 N N . THR B 1 48 ? 6.098 11.719 16.188 1 96.25 48 THR B N 1
ATOM 1308 C CA . THR B 1 48 ? 6.586 12.727 17.125 1 96.25 48 THR B CA 1
ATOM 1309 C C . THR B 1 48 ? 5.633 13.914 17.188 1 96.25 48 THR B C 1
ATOM 1311 O O . THR B 1 48 ? 5.41 14.484 18.266 1 96.25 48 THR B O 1
ATOM 1314 N N . LYS B 1 49 ? 5.043 14.219 16.094 1 95.5 49 LYS B N 1
ATOM 1315 C CA . LYS B 1 49 ? 4.016 15.25 15.961 1 95.5 49 LYS B CA 1
ATOM 1316 C C . LYS B 1 49 ? 2.82 14.727 15.164 1 95.5 49 LYS B C 1
ATOM 1318 O O . LYS B 1 49 ? 2.982 14.203 14.062 1 95.5 49 LYS B O 1
ATOM 1323 N N . LEU B 1 50 ? 1.738 14.891 15.695 1 95.81 50 LEU B N 1
ATOM 1324 C CA . LEU B 1 50 ? 0.531 14.422 15.023 1 95.81 50 LEU B CA 1
ATOM 1325 C C . LEU B 1 50 ? 0.227 15.289 13.797 1 95.81 50 LEU B C 1
ATOM 1327 O O . LEU B 1 50 ? 0.401 16.5 13.836 1 95.81 50 LEU B O 1
ATOM 1331 N N . PRO B 1 51 ? -0.273 14.672 12.75 1 95.06 51 PRO B N 1
ATOM 1332 C CA . PRO B 1 51 ? -0.688 15.469 11.594 1 95.06 51 PRO B CA 1
ATOM 1333 C C . PRO B 1 51 ? -1.714 16.547 11.953 1 95.06 51 PRO B C 1
ATOM 1335 O O . PRO B 1 51 ? -2.666 16.266 12.688 1 95.06 51 PRO B O 1
ATOM 1338 N N . LYS B 1 52 ? -1.576 17.672 11.414 1 93.5 52 LYS B N 1
ATOM 1339 C CA . LYS B 1 52 ? -2.436 18.812 11.758 1 93.5 52 LYS B CA 1
ATOM 1340 C C . LYS B 1 52 ? -3.816 18.656 11.133 1 93.5 52 LYS B C 1
ATOM 1342 O O . LYS B 1 52 ? -4.781 19.281 11.578 1 93.5 52 LYS B O 1
ATOM 1347 N N . ASP B 1 53 ? -3.854 17.875 10.109 1 93.06 53 ASP B N 1
ATOM 1348 C CA . ASP B 1 53 ? -5.105 17.797 9.359 1 93.06 53 ASP B CA 1
ATOM 1349 C C . ASP B 1 53 ? -5.84 16.484 9.656 1 93.06 53 ASP B C 1
ATOM 1351 O O . ASP B 1 53 ? -6.582 15.984 8.812 1 93.06 53 ASP B O 1
ATOM 1355 N N . LEU B 1 54 ? -5.59 15.867 10.805 1 94.31 54 LEU B N 1
ATOM 1356 C CA . LEU B 1 54 ? -6.246 14.609 11.164 1 94.31 54 LEU B CA 1
ATOM 1357 C C . LEU B 1 54 ? -7.766 14.766 11.141 1 94.31 54 LEU B C 1
ATOM 1359 O O . LEU B 1 54 ? -8.484 13.836 10.758 1 94.31 54 LEU B O 1
ATOM 1363 N N . ASP B 1 55 ? -8.188 15.914 11.641 1 93.56 55 ASP B N 1
ATOM 1364 C CA . ASP B 1 55 ? -9.625 16.188 11.633 1 93.56 55 ASP B CA 1
ATOM 1365 C C . ASP B 1 55 ? -10.172 16.203 10.203 1 93.56 55 ASP B C 1
ATOM 1367 O O . ASP B 1 55 ? -11.281 15.719 9.961 1 93.56 55 ASP B O 1
ATOM 1371 N N . LEU B 1 56 ? -9.461 16.75 9.305 1 92.94 56 LEU B N 1
ATOM 1372 C CA . LEU B 1 56 ? -9.859 16.766 7.902 1 92.94 56 LEU B CA 1
ATOM 1373 C C . LEU B 1 56 ? -9.891 15.359 7.324 1 92.94 56 LEU B C 1
ATOM 1375 O O . LEU B 1 56 ? -10.773 15.023 6.535 1 92.94 56 LEU B O 1
ATOM 1379 N N . LEU B 1 57 ? -8.883 14.555 7.66 1 94.19 57 LEU B N 1
ATOM 1380 C CA . LEU B 1 57 ? -8.891 13.156 7.242 1 94.19 57 LEU B CA 1
ATOM 1381 C C . LEU B 1 57 ? -10.156 12.453 7.715 1 94.19 57 LEU B C 1
ATOM 1383 O O . LEU B 1 57 ? -10.836 11.797 6.922 1 94.19 57 LEU B O 1
ATOM 1387 N N . GLU B 1 58 ? -10.453 12.625 8.984 1 94.81 58 GLU B N 1
ATOM 1388 C CA . GLU B 1 58 ? -11.625 11.969 9.562 1 94.81 58 GLU B CA 1
ATOM 1389 C C . GLU B 1 58 ? -12.906 12.438 8.875 1 94.81 58 GLU B C 1
ATOM 1391 O O . GLU B 1 58 ? -13.805 11.633 8.617 1 94.81 58 GLU B O 1
ATOM 1396 N N . ALA B 1 59 ? -12.969 13.711 8.664 1 93.81 59 ALA B N 1
ATOM 1397 C CA . ALA B 1 59 ? -14.125 14.258 7.949 1 93.81 59 ALA B CA 1
ATOM 1398 C C . ALA B 1 59 ? -14.258 13.641 6.559 1 93.8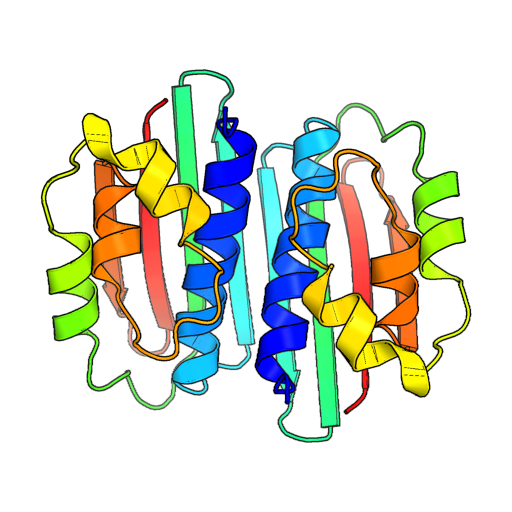1 59 ALA B C 1
ATOM 1400 O O . ALA B 1 59 ? -15.359 13.32 6.113 1 93.81 59 ALA B O 1
ATOM 1401 N N . GLY B 1 60 ? -13.172 13.469 5.895 1 91.19 60 GLY B N 1
ATOM 1402 C CA . GLY B 1 60 ? -13.172 12.844 4.582 1 91.19 60 GLY B CA 1
ATOM 1403 C C . GLY B 1 60 ? -13.57 11.383 4.617 1 91.19 60 GLY B C 1
ATOM 1404 O O . GLY B 1 60 ? -14.25 10.891 3.707 1 91.19 60 GLY B O 1
ATOM 1405 N N . LEU B 1 61 ? -13.117 10.703 5.602 1 93.5 61 LEU B N 1
ATOM 1406 C CA . LEU B 1 61 ? -13.422 9.281 5.734 1 93.5 61 LEU B CA 1
ATOM 1407 C C . LEU B 1 61 ? -14.875 9.07 6.137 1 93.5 61 LEU B C 1
ATOM 1409 O O . LEU B 1 61 ? -15.422 7.98 5.949 1 93.5 61 LEU B O 1
ATOM 1413 N N . SER B 1 62 ? -15.492 10.078 6.664 1 92.75 62 SER B N 1
ATOM 1414 C CA . SER B 1 62 ? -16.828 9.938 7.254 1 92.75 62 SER B CA 1
ATOM 1415 C C . SER B 1 62 ? -17.906 10.156 6.207 1 92.75 62 SER B C 1
ATOM 1417 O O . SER B 1 62 ? -19.094 9.977 6.496 1 92.75 62 SER B O 1
ATOM 1419 N N . VAL B 1 63 ? -17.516 10.492 5.066 1 86.75 63 VAL B N 1
ATOM 1420 C CA . VAL B 1 63 ? -18.516 10.75 4.031 1 86.75 63 VAL B CA 1
ATOM 1421 C C . VAL B 1 63 ? -19.266 9.461 3.707 1 86.75 63 VAL B C 1
ATOM 1423 O O . VAL B 1 63 ? -18.719 8.359 3.891 1 86.75 63 VAL B O 1
ATOM 1426 N N . GLU B 1 64 ? -20.469 9.672 3.26 1 80.44 64 GLU B N 1
ATOM 1427 C CA . GLU B 1 64 ? -21.281 8.508 2.896 1 80.44 64 GLU B CA 1
ATOM 1428 C C . GLU B 1 64 ? -20.797 7.902 1.58 1 80.44 64 GLU B C 1
ATOM 1430 O O . GLU B 1 64 ? -20.484 8.625 0.635 1 80.44 64 GLU B O 1
ATOM 1435 N N . LYS B 1 65 ? -20.734 6.598 1.638 1 76.75 65 LYS B N 1
ATOM 1436 C CA . LYS B 1 65 ? -20.375 5.844 0.446 1 76.75 65 LYS B CA 1
ATOM 1437 C C . LYS B 1 65 ? -21.469 5.906 -0.61 1 76.75 65 LYS B C 1
ATOM 1439 O O . LYS B 1 65 ? -22.641 5.719 -0.299 1 76.75 65 LYS B O 1
ATOM 1444 N N . HIS B 1 66 ? -20.938 6.477 -1.801 1 73.06 66 HIS B N 1
ATOM 1445 C CA . HIS B 1 66 ? -21.859 6.41 -2.932 1 73.06 66 HIS B CA 1
ATOM 1446 C C . HIS B 1 66 ? -21.469 5.301 -3.898 1 73.06 66 HIS B C 1
ATOM 1448 O O . HIS B 1 66 ? -20.594 5.496 -4.754 1 73.06 66 HIS B O 1
ATOM 1454 N N . LEU B 1 67 ? -22.078 4.207 -3.822 1 66.25 67 LEU B N 1
ATOM 1455 C CA . LEU B 1 67 ? -21.766 2.98 -4.543 1 66.25 67 LEU B CA 1
ATOM 1456 C C . LEU B 1 67 ? -21.703 3.23 -6.047 1 66.25 67 LEU B C 1
ATOM 1458 O O . LEU B 1 67 ? -20.875 2.648 -6.746 1 66.25 67 LEU B O 1
ATOM 1462 N N . GLU B 1 68 ? -22.562 4.129 -6.438 1 65.12 68 GLU B N 1
ATOM 1463 C CA . GLU B 1 68 ? -22.656 4.375 -7.875 1 65.12 68 GLU B CA 1
ATOM 1464 C C . GLU B 1 68 ? -21.391 5.023 -8.406 1 65.12 68 GLU B C 1
ATOM 1466 O O . GLU B 1 68 ? -21.094 4.93 -9.602 1 65.12 68 GLU B O 1
ATOM 1471 N N . LEU B 1 69 ? -20.625 5.574 -7.516 1 62 69 LEU B N 1
ATOM 1472 C CA . LEU B 1 69 ? -19.438 6.312 -7.941 1 62 69 LEU B CA 1
ATOM 1473 C C . LEU B 1 69 ? -18.172 5.527 -7.633 1 62 69 LEU B C 1
ATOM 1475 O O . LEU B 1 69 ? -17.062 6 -7.898 1 62 69 LEU B O 1
ATOM 1479 N N . ASP B 1 70 ? -18.391 4.344 -7.195 1 65.69 70 ASP B N 1
ATOM 1480 C CA . ASP B 1 70 ? -17.297 3.51 -6.711 1 65.69 70 ASP B CA 1
ATOM 1481 C C . ASP B 1 70 ? -16.219 3.34 -7.781 1 65.69 70 ASP B C 1
ATOM 1483 O O . ASP B 1 70 ? -15.031 3.498 -7.504 1 65.69 70 ASP B O 1
ATOM 1487 N N . SER B 1 71 ? -16.734 3.094 -8.938 1 64.25 71 SER B N 1
ATOM 1488 C CA . SER B 1 71 ? -15.805 2.832 -10.031 1 64.25 71 SER B CA 1
ATOM 1489 C C . SER B 1 71 ? -15.016 4.082 -10.391 1 64.25 71 SER B C 1
ATOM 1491 O O . SER B 1 71 ? -13.82 4 -10.688 1 64.25 71 SER B O 1
ATOM 1493 N N . MET B 1 72 ? -15.781 5.129 -10.352 1 63.69 72 MET B N 1
ATOM 1494 C CA . MET B 1 72 ? -15.141 6.398 -10.688 1 63.69 72 MET B CA 1
ATOM 1495 C C . MET B 1 72 ? -14.086 6.77 -9.656 1 63.69 72 MET B C 1
ATOM 1497 O O . MET B 1 72 ? -12.953 7.105 -10.008 1 63.69 72 MET B O 1
ATOM 1501 N N . TYR B 1 73 ? -14.406 6.574 -8.508 1 63.66 73 TYR B N 1
ATOM 1502 C CA . TYR B 1 73 ? -13.492 6.961 -7.441 1 63.66 73 TYR B CA 1
ATOM 1503 C C . TYR B 1 73 ? -12.297 6.023 -7.387 1 63.66 73 TYR B C 1
ATOM 1505 O O . TYR B 1 73 ? -11.164 6.465 -7.18 1 63.66 73 TYR B O 1
ATOM 1513 N N . SER B 1 74 ? -12.555 4.871 -7.676 1 63.16 74 SER B N 1
ATOM 1514 C CA . SER B 1 74 ? -11.484 3.881 -7.711 1 63.16 74 SER B CA 1
ATOM 1515 C C . SER B 1 74 ? -10.43 4.246 -8.75 1 63.16 74 SER B C 1
ATOM 1517 O O . SER B 1 74 ? -9.227 4.105 -8.5 1 63.16 74 SER B O 1
ATOM 1519 N N . SER B 1 75 ? -10.961 4.695 -9.82 1 64.5 75 SER B N 1
ATOM 1520 C CA . SER B 1 75 ? -10.047 5.035 -10.906 1 64.5 75 SER B CA 1
ATOM 1521 C C . SER B 1 75 ? -9.227 6.277 -10.57 1 64.5 75 SER B C 1
ATOM 1523 O O . SER B 1 75 ? -8.094 6.426 -11.031 1 64.5 75 SER B O 1
ATOM 1525 N N . LEU B 1 76 ? -9.797 7.008 -9.727 1 62 76 LEU B N 1
ATOM 1526 C CA . LEU B 1 76 ? -9.148 8.266 -9.383 1 62 76 LEU B CA 1
ATOM 1527 C C . LEU B 1 76 ? -8.164 8.07 -8.227 1 62 76 LEU B C 1
ATOM 1529 O O . LEU B 1 76 ? -7.242 8.867 -8.055 1 62 76 LEU B O 1
ATOM 1533 N N . MET B 1 77 ? -8.555 7.043 -7.465 1 62.22 77 MET B N 1
ATOM 1534 C CA . MET B 1 77 ? -7.637 6.734 -6.379 1 62.22 77 MET B CA 1
ATOM 1535 C C . MET B 1 77 ? -6.254 6.379 -6.918 1 62.22 77 MET B C 1
ATOM 1537 O O . MET B 1 77 ? -6.137 5.566 -7.84 1 62.22 77 MET B O 1
ATOM 1541 N N . GLY B 1 78 ? -5.32 7.074 -6.426 1 59.53 78 GLY B N 1
ATOM 1542 C CA . GLY B 1 78 ? -3.969 6.777 -6.875 1 59.53 78 GLY B CA 1
ATOM 1543 C C . GLY B 1 78 ? -3.486 7.719 -7.965 1 59.53 78 GLY B C 1
ATOM 1544 O O . GLY B 1 78 ? -2.32 7.668 -8.367 1 59.53 78 GLY B O 1
ATOM 1545 N N . THR B 1 79 ? -4.516 8.25 -8.562 1 56.12 79 THR B N 1
ATOM 1546 C CA . THR B 1 79 ? -4.09 9.219 -9.562 1 56.12 79 THR B CA 1
ATOM 1547 C C . THR B 1 79 ? -3.625 10.516 -8.906 1 56.12 79 THR B C 1
ATOM 1549 O O . THR B 1 79 ? -4.066 10.852 -7.805 1 56.12 79 THR B O 1
ATOM 1552 N N . HIS B 1 80 ? -2.375 10.82 -9.102 1 52.06 80 HIS B N 1
ATOM 1553 C CA . HIS B 1 80 ? -1.582 11.93 -8.586 1 52.06 80 HIS B CA 1
ATOM 1554 C C . HIS B 1 80 ? -2.455 13.148 -8.305 1 52.06 80 HIS B C 1
ATOM 1556 O O . HIS B 1 80 ? -2.238 14.219 -8.875 1 52.06 80 HIS B O 1
ATOM 1562 N N . ASN B 1 81 ? -3.596 12.914 -7.945 1 48.28 81 ASN B N 1
ATOM 1563 C CA . ASN B 1 81 ? -4.125 14.25 -7.691 1 48.28 81 ASN B CA 1
ATOM 1564 C C . ASN B 1 81 ? -3.561 14.844 -6.402 1 48.28 81 ASN B C 1
ATOM 1566 O O . ASN B 1 81 ? -3.463 14.148 -5.391 1 48.28 81 ASN B O 1
ATOM 1570 N N . ARG B 1 82 ? -2.746 15.859 -6.621 1 50.12 82 ARG B N 1
ATOM 1571 C CA . ARG B 1 82 ? -2.127 16.703 -5.602 1 50.12 82 ARG B CA 1
ATOM 1572 C C . ARG B 1 82 ? -3.098 16.984 -4.461 1 50.12 82 ARG B C 1
ATOM 1574 O O . ARG B 1 82 ? -2.686 17.125 -3.307 1 50.12 82 ARG B O 1
ATOM 1581 N N . ASP B 1 83 ? -4.293 17.172 -4.859 1 52.44 83 ASP B N 1
ATOM 1582 C CA . ASP B 1 83 ? -5.18 17.625 -3.793 1 52.44 83 ASP B CA 1
ATOM 1583 C C . ASP B 1 83 ? -5.672 16.453 -2.953 1 52.44 83 ASP B C 1
ATOM 1585 O O . ASP B 1 83 ? -6.203 15.477 -3.49 1 52.44 83 ASP B O 1
ATOM 1589 N N . LYS B 1 84 ? -5.051 16.312 -1.839 1 58.72 84 LYS B N 1
ATOM 1590 C CA . LYS B 1 84 ? -5.383 15.289 -0.849 1 58.72 84 LYS B CA 1
ATOM 1591 C C . LYS B 1 84 ? -6.895 15.141 -0.697 1 58.72 84 LYS B C 1
ATOM 1593 O O . LYS B 1 84 ? -7.555 16.031 -0.15 1 58.72 84 LYS B O 1
ATOM 1598 N N . ASN B 1 85 ? -7.547 14.484 -1.58 1 67.62 85 ASN B N 1
ATOM 1599 C CA . ASN B 1 85 ? -8.984 14.281 -1.43 1 67.62 85 ASN B CA 1
ATOM 1600 C C . ASN B 1 85 ? -9.297 12.984 -0.688 1 67.62 85 ASN B C 1
ATOM 1602 O O . ASN B 1 85 ? -9.453 11.93 -1.311 1 67.62 85 ASN B O 1
ATOM 1606 N N . TYR B 1 86 ? -9.273 13.102 0.662 1 81.94 86 TYR B N 1
ATOM 1607 C CA . TYR B 1 86 ? -9.578 12 1.563 1 81.94 86 TYR B CA 1
ATOM 1608 C C . TYR B 1 86 ? -11.016 11.523 1.377 1 81.94 86 TYR B C 1
ATOM 1610 O O . TYR B 1 86 ? -11.352 10.391 1.725 1 81.94 86 TYR B O 1
ATOM 1618 N N . CYS B 1 87 ? -11.773 12.422 0.689 1 80.06 87 CYS B N 1
ATOM 1619 C CA . CYS B 1 87 ? -13.164 12.062 0.438 1 80.06 87 CYS B CA 1
ATOM 1620 C C . CYS B 1 87 ? -13.258 10.883 -0.525 1 80.06 87 CYS B C 1
ATOM 1622 O O . CYS B 1 87 ? -14.18 10.07 -0.432 1 80.06 87 CYS B O 1
ATOM 1624 N N . MET B 1 88 ? -12.312 10.805 -1.348 1 81.44 88 MET B N 1
ATOM 1625 C CA . MET B 1 88 ? -12.312 9.688 -2.281 1 81.44 88 MET B CA 1
ATOM 1626 C C . MET B 1 88 ? -12.125 8.359 -1.544 1 81.44 88 MET B C 1
ATOM 1628 O O . MET B 1 88 ? -12.805 7.379 -1.837 1 81.44 88 MET B O 1
ATOM 1632 N N . LEU B 1 89 ? -11.211 8.406 -0.626 1 86.69 89 LEU B N 1
ATOM 1633 C CA . LEU B 1 89 ? -11.031 7.23 0.222 1 86.69 89 LEU B CA 1
ATOM 1634 C C . LEU B 1 89 ? -12.305 6.934 1.007 1 86.69 89 LEU B C 1
ATOM 1636 O O . LEU B 1 89 ? -12.75 5.781 1.063 1 86.69 89 LEU B O 1
ATOM 1640 N N . GLY B 1 90 ? -12.844 7.953 1.589 1 89.94 90 GLY B N 1
ATOM 1641 C CA . GLY B 1 90 ? -14.078 7.824 2.344 1 89.94 90 GLY B CA 1
ATOM 1642 C C . GLY B 1 90 ? -15.211 7.211 1.538 1 89.94 90 GLY B C 1
ATOM 1643 O O . GLY B 1 90 ? -15.992 6.422 2.062 1 89.94 90 GLY B O 1
ATOM 1644 N N . GLN B 1 91 ? -15.258 7.523 0.326 1 85.94 91 GLN B N 1
ATOM 1645 C CA . GLN B 1 91 ? -16.312 7.047 -0.56 1 85.94 91 GLN B CA 1
ATOM 1646 C C . GLN B 1 91 ? -16.125 5.574 -0.911 1 85.94 91 GLN B C 1
ATOM 1648 O O . GLN B 1 91 ? -17.047 4.93 -1.423 1 85.94 91 GLN B O 1
ATOM 1653 N N . CYS B 1 9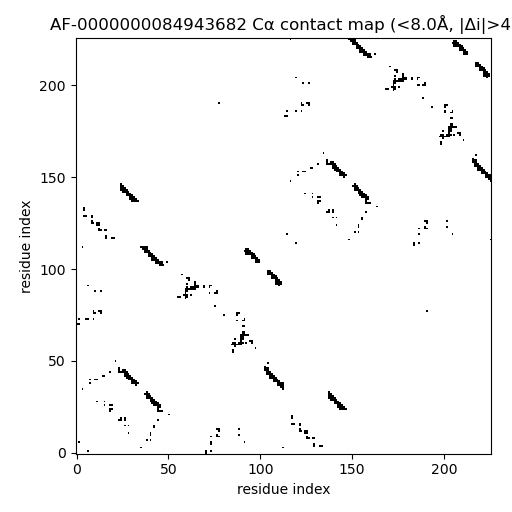2 ? -15 5.031 -0.613 1 86.56 92 CYS B N 1
ATOM 1654 C CA . CYS B 1 92 ? -14.68 3.668 -1.023 1 86.56 92 CYS B CA 1
ATOM 1655 C C . CYS B 1 92 ? -14.742 2.715 0.164 1 86.56 92 CYS B C 1
ATOM 1657 O O . CYS B 1 92 ? -14.508 1.515 0.013 1 86.56 92 CYS B O 1
ATOM 1659 N N . ILE B 1 93 ? -15.008 3.238 1.318 1 93 93 ILE B N 1
ATOM 1660 C CA . ILE B 1 93 ? -14.969 2.383 2.5 1 93 93 ILE B CA 1
ATOM 1661 C C . ILE B 1 93 ? -16.328 2.402 3.189 1 93 93 ILE B C 1
ATOM 1663 O O . ILE B 1 93 ? -17.172 3.252 2.889 1 93 93 ILE B O 1
ATOM 1667 N N . ASP B 1 94 ? -16.609 1.484 4.059 1 94.56 94 ASP B N 1
ATOM 1668 C CA . ASP B 1 94 ? -17.891 1.362 4.766 1 94.56 94 ASP B CA 1
ATOM 1669 C C . ASP B 1 94 ? -17.75 1.812 6.219 1 94.56 94 ASP B C 1
ATOM 1671 O O . ASP B 1 94 ? -18.734 2.186 6.855 1 94.56 94 ASP B O 1
ATOM 1675 N N . ASP B 1 95 ? -16.625 1.695 6.719 1 95.94 95 ASP B N 1
ATOM 1676 C CA . ASP B 1 95 ? -16.344 2.076 8.102 1 95.94 95 ASP B CA 1
ATOM 1677 C C . ASP B 1 95 ? -14.883 2.473 8.281 1 95.94 95 ASP B C 1
ATOM 1679 O O . ASP B 1 95 ? -14.047 2.166 7.434 1 95.94 95 ASP B O 1
ATOM 1683 N N . TYR B 1 96 ? -14.602 3.205 9.383 1 97.06 96 TYR B N 1
ATOM 1684 C CA . TYR B 1 96 ? -13.227 3.596 9.688 1 97.06 96 TYR B CA 1
ATOM 1685 C C . TYR B 1 96 ? -13.055 3.852 11.18 1 97.06 96 TYR B C 1
ATOM 1687 O O . TYR B 1 96 ? -14.039 3.984 11.914 1 97.06 96 TYR B O 1
ATOM 1695 N N . ASP B 1 97 ? -11.852 3.811 11.602 1 98.06 97 ASP B N 1
ATOM 1696 C CA . ASP B 1 97 ? -11.461 4.211 12.953 1 98.06 97 ASP B CA 1
ATOM 1697 C C . ASP B 1 97 ? -10.086 4.863 12.953 1 98.06 97 ASP B C 1
ATOM 1699 O O . ASP B 1 97 ? -9.195 4.465 12.195 1 98.06 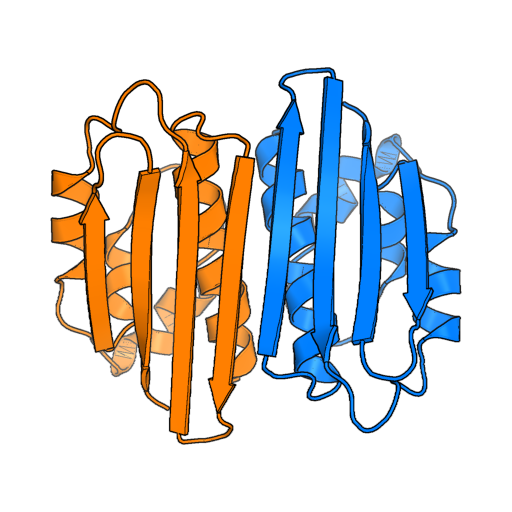97 ASP B O 1
ATOM 1703 N N . VAL B 1 98 ? -9.961 5.922 13.68 1 98.06 98 VAL B N 1
ATOM 1704 C CA . VAL B 1 98 ? -8.68 6.586 13.906 1 98.06 98 VAL B CA 1
ATOM 1705 C C . VAL B 1 98 ? -8.305 6.5 15.383 1 98.06 98 VAL B C 1
ATOM 1707 O O . VAL B 1 98 ? -9.039 7 16.25 1 98.06 98 VAL B O 1
ATOM 1710 N N . GLU B 1 99 ? -7.23 5.867 15.664 1 98.31 99 GLU B N 1
ATOM 1711 C CA . GLU B 1 99 ? -6.762 5.695 17.031 1 98.31 99 GLU B CA 1
ATOM 1712 C C . GLU B 1 99 ? -5.418 6.391 17.25 1 98.31 99 GLU B C 1
ATOM 1714 O O . GLU B 1 99 ? -4.465 6.152 16.5 1 98.31 99 GLU B O 1
ATOM 1719 N N . VAL B 1 100 ? -5.32 7.18 18.281 1 97.62 100 VAL B N 1
ATOM 1720 C CA . VAL B 1 100 ? -4.078 7.859 18.625 1 97.62 100 VAL B CA 1
ATOM 1721 C C . VAL B 1 100 ? -3.637 7.449 20.031 1 97.62 100 VAL B C 1
ATOM 1723 O O . VAL B 1 100 ? -4.383 7.621 21 1 97.62 100 VAL B O 1
ATOM 1726 N N . SER B 1 101 ? -2.496 6.852 20.062 1 96.88 101 SER B N 1
ATOM 1727 C CA . SER B 1 101 ? -1.852 6.625 21.359 1 96.88 101 SER B CA 1
ATOM 1728 C C . SER B 1 101 ? -0.795 7.688 21.641 1 96.88 101 SER B C 1
ATOM 1730 O O . SER B 1 101 ? -0.725 8.703 20.938 1 96.88 101 SER B O 1
ATOM 1732 N N . ASP B 1 102 ? 0.002 7.531 22.719 1 95 102 ASP B N 1
ATOM 1733 C CA . ASP B 1 102 ? 1.028 8.508 23.062 1 95 102 ASP B CA 1
ATOM 1734 C C . ASP B 1 102 ? 2.1 8.594 21.969 1 95 102 ASP B C 1
ATOM 1736 O O . ASP B 1 102 ? 2.697 9.648 21.766 1 95 102 ASP B O 1
ATOM 1740 N N . THR B 1 103 ? 2.271 7.449 21.266 1 96.56 103 THR B N 1
ATOM 1741 C CA . THR B 1 103 ? 3.412 7.496 20.359 1 96.56 103 THR B CA 1
ATOM 1742 C C . THR B 1 103 ? 3.029 6.957 18.984 1 96.56 103 THR B C 1
ATOM 1744 O O . THR B 1 103 ? 3.861 6.914 18.078 1 96.56 103 THR B O 1
ATOM 1747 N N . THR B 1 104 ? 1.789 6.527 18.844 1 98.38 104 THR B N 1
ATOM 1748 C CA . THR B 1 104 ? 1.463 5.852 17.594 1 98.38 104 THR B CA 1
ATOM 1749 C C . THR B 1 104 ? 0.132 6.352 17.047 1 98.38 104 THR B C 1
ATOM 1751 O O . THR B 1 104 ? -0.823 6.555 17.797 1 98.38 104 THR B O 1
ATOM 1754 N N . LEU B 1 105 ? 0.095 6.66 15.805 1 98.69 105 LEU B N 1
ATOM 1755 C CA . LEU B 1 105 ? -1.127 6.902 15.047 1 98.69 105 LEU B CA 1
ATOM 1756 C C . LEU B 1 105 ? -1.559 5.652 14.297 1 98.69 105 LEU B C 1
ATOM 1758 O O . LEU B 1 105 ? -0.752 5.031 13.594 1 98.69 105 LEU B O 1
ATOM 1762 N N . LYS B 1 106 ? -2.721 5.27 14.508 1 98.75 106 LYS B N 1
ATOM 1763 C CA . LYS B 1 106 ? -3.309 4.105 13.852 1 98.75 106 LYS B CA 1
ATOM 1764 C C . LYS B 1 106 ? -4.605 4.469 13.141 1 98.75 106 LYS B C 1
ATOM 1766 O O . LYS B 1 106 ? -5.496 5.086 13.734 1 98.75 106 LYS B O 1
ATOM 1771 N N . ILE B 1 107 ? -4.727 4.148 11.883 1 98.56 107 ILE B N 1
ATOM 1772 C CA . ILE B 1 107 ? -5.938 4.352 11.094 1 98.56 107 ILE B CA 1
ATOM 1773 C C . ILE B 1 107 ? -6.426 3.01 10.547 1 98.56 107 ILE B C 1
ATOM 1775 O O . ILE B 1 107 ? -5.648 2.256 9.953 1 98.56 107 ILE B O 1
ATOM 1779 N N . ILE B 1 108 ? -7.664 2.699 10.734 1 98.69 108 ILE B N 1
ATOM 1780 C CA . ILE B 1 108 ? -8.289 1.459 10.289 1 98.69 108 ILE B CA 1
ATOM 1781 C C . ILE B 1 108 ? -9.438 1.776 9.336 1 98.69 108 ILE B C 1
ATOM 1783 O O . ILE B 1 108 ? -10.273 2.635 9.625 1 98.69 108 ILE B O 1
ATOM 1787 N N . VAL B 1 109 ? -9.469 1.155 8.188 1 97.56 109 VAL B N 1
ATOM 1788 C CA . VAL B 1 109 ? -10.609 1.294 7.285 1 97.56 109 VAL B CA 1
ATOM 1789 C C . VAL B 1 109 ? -11.141 -0.086 6.914 1 97.56 109 VAL B C 1
ATOM 1791 O O . VAL B 1 109 ? -10.383 -1.059 6.855 1 97.56 109 VAL B O 1
ATOM 1794 N N . GLU B 1 110 ? -12.414 -0.139 6.699 1 97.44 110 GLU B N 1
ATOM 1795 C CA . GLU B 1 110 ? -13.086 -1.378 6.324 1 97.44 110 GLU B CA 1
ATOM 1796 C C . GLU B 1 110 ? -13.938 -1.188 5.07 1 97.44 110 GLU B C 1
ATOM 1798 O O . GLU B 1 110 ? -14.641 -0.185 4.938 1 97.44 110 GLU B O 1
ATOM 1803 N N . ARG B 1 111 ? -13.836 -2.127 4.203 1 94.25 111 ARG B N 1
ATOM 1804 C CA . ARG B 1 111 ? -14.656 -2.154 2.998 1 94.25 111 ARG B CA 1
ATOM 1805 C C . ARG B 1 111 ? -15.375 -3.49 2.855 1 94.25 111 ARG B C 1
ATOM 1807 O O . ARG B 1 111 ? -14.742 -4.547 2.893 1 94.25 111 ARG B O 1
ATOM 1814 N N . LEU B 1 112 ? -16.625 -3.336 2.656 1 94.44 112 LEU B N 1
ATOM 1815 C CA . LEU B 1 112 ? -17.438 -4.527 2.432 1 94.44 112 LEU B CA 1
ATOM 1816 C C . LEU B 1 112 ? -17.609 -4.789 0.939 1 94.44 112 LEU B C 1
ATOM 1818 O O . LEU B 1 112 ? -17.703 -3.848 0.146 1 94.44 112 LEU B O 1
ATOM 1822 N N . PHE B 1 113 ? -17.594 -6.086 0.604 1 89.75 113 PHE B N 1
ATOM 1823 C CA . PHE B 1 113 ? -17.75 -6.453 -0.8 1 89.75 113 PHE B CA 1
ATOM 1824 C C . PHE B 1 113 ? -19.109 -7.082 -1.052 1 89.75 113 PHE B C 1
ATOM 1826 O O . PHE B 1 113 ? -19.703 -7.656 -0.141 1 89.75 113 PHE B O 1
#

pLDDT: mean 87.67, std 14.19, range [47.78, 98.88]

Nearest PDB structures (foldseek):
  9eut-assembly1_B  TM=5.533E-01  e=2.214E-03  Pseudomonas aeruginosa
  6dk8-assembly1_B  TM=4.526E-01  e=1.200E-02  Pseudomonas aeruginosa
  6kko-assembly1_B  TM=5.589E-01  e=1.515E-01  Pseudomonas aeruginosa
  1ylx-assembly1_B  TM=5.582E-01  e=8.215E-01  Geobacillus stearothermophilus
  5ucg-assembly1_A  TM=4.314E-01  e=2.720E-01  Bacillus subtilis subsp. subtilis str. 168

Secondary structure (DSSP, 8-state):
---HHHHHHHHHHHHHHHHHHTT--EEEEEEEEETTTEEEEEEEEE-SS--TTHHHHHHHHTSPP-GGGHHHHHHHTTS--SS--HHHHHHT-SEEEEEE-SSEEEEEEEEE-/---HHHHHHHHHHHHHHHHHHTT--EEEEEEEEETTTEEEEEEEEE-SS--TTHHHHHHHHTSPP-GGGHHHHHHHTTS--SS--HHHHHTT-SEEEEEE-SSEEEEEEEEE-